Protein AF-A0A0D2E924-F1 (afdb_monomer_lite)

Foldseek 3Di:
DPDDDDPDDPVRVVVVVVVLLVVLLVVLVPPDADDDPDPDPDDDLLQWFADPPRWIKGFDPDDLQADAQFWTKGWIATPPVRAIWIWTFGDDDFPDGSNVLSVSVVVVVVVCVLQQPQDDPLDKHWDDKTDGDDDPDPVPSDDGPPRTIITIIHDDPDAPVRDDDDPVCVVVVVVSVVRSQVSSVVVPHHPVPDDSCVRGSYYYDDDD

Second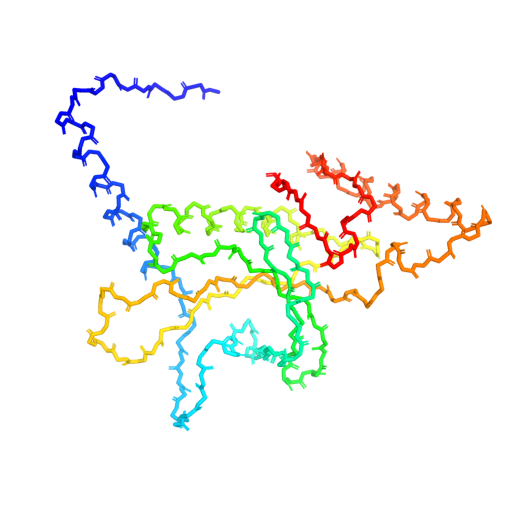ary structure (DSSP, 8-state):
---------HHHHHHHHHHHHHHHHHHHHHS-PPPP----TT--GGGEEE-GGG-EEEEEEEEEEEE-SSEEEEEEEETTT--EEEEEEE---TT--HHHHHHHHHHHHHHHHHHTT---TTSPPEEEEEPPPPPS-TT-SS----S--EEEEE-----TTTS---TTTHHHHHHHHHHHHHHHHHTT-------GGGG-SB------

Structure (mmCIF, N/CA/C/O backbone):
data_AF-A0A0D2E924-F1
#
_entry.id   AF-A0A0D2E924-F1
#
loop_
_atom_site.group_PDB
_atom_site.id
_atom_site.type_symbol
_atom_site.label_atom_id
_atom_site.label_alt_id
_atom_site.label_comp_id
_atom_site.label_asym_id
_atom_site.label_entity_id
_atom_site.label_seq_id
_atom_site.pdbx_PDB_ins_code
_atom_site.Cartn_x
_atom_site.Cartn_y
_atom_site.Cartn_z
_atom_site.occupancy
_atom_site.B_iso_or_equiv
_atom_site.auth_seq_id
_atom_site.auth_comp_id
_atom_site.auth_asym_id
_atom_site.auth_atom_id
_atom_site.pdbx_PDB_model_num
ATOM 1 N N . MET A 1 1 ? 24.422 12.326 1.906 1.00 45.31 1 MET A N 1
ATOM 2 C CA . MET A 1 1 ? 25.580 12.182 0.997 1.00 45.31 1 MET A CA 1
ATOM 3 C C . MET A 1 1 ? 25.093 12.500 -0.415 1.00 45.31 1 MET A C 1
ATOM 5 O O . MET A 1 1 ? 24.234 11.783 -0.908 1.00 45.31 1 MET A O 1
ATOM 9 N N . ARG A 1 2 ? 25.496 13.623 -1.028 1.00 52.00 2 ARG A N 1
ATOM 10 C CA . ARG A 1 2 ? 25.138 13.890 -2.434 1.00 52.00 2 ARG A CA 1
ATOM 11 C C . ARG A 1 2 ? 26.068 13.045 -3.296 1.00 52.00 2 ARG A C 1
ATOM 13 O O . ARG A 1 2 ? 27.266 13.303 -3.306 1.00 52.00 2 ARG A O 1
ATOM 20 N N . ALA A 1 3 ? 25.528 12.024 -3.956 1.00 64.31 3 ALA A N 1
ATOM 21 C CA . ALA A 1 3 ? 26.281 11.289 -4.963 1.00 64.31 3 ALA A CA 1
ATOM 22 C C . ALA A 1 3 ? 26.790 12.283 -6.020 1.00 64.31 3 ALA A C 1
ATOM 24 O O . ALA A 1 3 ? 26.030 13.146 -6.471 1.00 64.31 3 ALA A O 1
ATOM 25 N N . TRP A 1 4 ? 28.075 12.194 -6.368 1.00 74.94 4 TRP A N 1
ATOM 26 C CA . TRP A 1 4 ? 28.665 12.976 -7.451 1.00 74.94 4 TRP A CA 1
ATOM 27 C C . TRP A 1 4 ? 27.867 12.726 -8.736 1.00 74.94 4 TRP A C 1
ATOM 29 O O . TRP A 1 4 ? 27.617 11.577 -9.097 1.00 74.94 4 TRP A O 1
ATOM 39 N N . ARG A 1 5 ? 27.424 13.800 -9.396 1.00 71.62 5 ARG A N 1
ATOM 40 C CA . ARG A 1 5 ? 26.743 13.720 -10.691 1.00 71.62 5 ARG A CA 1
ATOM 41 C C . ARG A 1 5 ? 27.682 14.289 -11.755 1.00 71.62 5 ARG A C 1
ATOM 43 O O . ARG A 1 5 ? 27.996 15.475 -11.660 1.00 71.62 5 ARG A O 1
ATOM 50 N N . PRO A 1 6 ? 28.137 13.487 -12.732 1.00 80.94 6 PRO A N 1
ATOM 51 C CA . PRO A 1 6 ? 28.943 14.001 -13.831 1.00 80.94 6 PRO A CA 1
ATOM 52 C C . PRO A 1 6 ? 28.158 15.040 -14.632 1.00 80.94 6 PRO A C 1
ATOM 54 O O . PRO A 1 6 ? 26.956 14.885 -14.860 1.00 80.94 6 PRO A O 1
ATOM 57 N N . THR A 1 7 ? 28.849 16.074 -15.109 1.00 86.50 7 THR A N 1
ATOM 58 C CA . THR A 1 7 ? 28.310 16.957 -16.145 1.00 86.50 7 THR A CA 1
ATOM 59 C C . THR A 1 7 ? 28.367 16.207 -17.471 1.00 86.50 7 THR A C 1
ATOM 61 O O . THR A 1 7 ? 29.441 16.034 -18.036 1.00 86.50 7 THR A O 1
ATOM 64 N N . LEU A 1 8 ? 27.218 15.726 -17.938 1.00 86.19 8 LEU A N 1
ATOM 65 C CA . LEU A 1 8 ? 27.105 14.978 -19.189 1.00 86.19 8 LEU A CA 1
ATOM 66 C C . LEU A 1 8 ? 26.922 15.932 -20.373 1.00 86.19 8 LEU A C 1
ATOM 68 O O . LEU A 1 8 ? 26.089 16.844 -20.309 1.00 86.19 8 LEU A O 1
ATOM 72 N N . SER A 1 9 ? 27.630 15.680 -21.474 1.00 91.75 9 SER A N 1
ATOM 73 C CA . SER A 1 9 ? 27.335 16.289 -22.774 1.00 91.75 9 SER A CA 1
ATOM 74 C C . SER A 1 9 ? 25.937 15.892 -23.266 1.00 91.75 9 SER A C 1
ATOM 76 O O . SER A 1 9 ? 25.341 14.918 -22.805 1.00 91.75 9 SER A O 1
ATOM 78 N N . HIS A 1 10 ? 25.401 16.623 -24.246 1.00 89.62 10 HIS A N 1
ATOM 79 C CA . HIS A 1 10 ? 24.076 16.331 -24.804 1.00 89.62 10 HIS A CA 1
ATOM 80 C C . HIS A 1 10 ? 23.959 14.890 -25.338 1.00 89.62 10 HIS A C 1
ATOM 82 O O . HIS A 1 10 ? 22.951 14.221 -25.109 1.00 89.62 10 HIS A O 1
ATOM 88 N N . GLN A 1 11 ? 25.007 14.383 -25.996 1.00 90.06 11 GLN A N 1
ATOM 89 C CA . GLN A 1 11 ? 25.024 13.014 -26.514 1.00 90.06 11 GLN A CA 1
ATOM 90 C C . GLN A 1 11 ? 25.033 11.980 -25.382 1.00 90.06 11 GLN A C 1
ATOM 92 O O . GLN A 1 11 ? 24.287 11.003 -25.427 1.00 90.06 11 GLN A O 1
ATOM 97 N N . GLU A 1 12 ? 25.818 12.215 -24.332 1.00 89.19 12 GLU A N 1
ATOM 98 C CA . GLU A 1 12 ? 25.866 11.332 -23.164 1.00 89.19 12 GLU A CA 1
ATOM 99 C C . GLU A 1 12 ? 24.544 11.330 -22.389 1.00 89.19 12 GLU A C 1
ATOM 101 O O . GLU A 1 12 ? 24.132 10.284 -21.894 1.00 89.19 12 GLU A O 1
ATOM 106 N N . GLN A 1 13 ? 23.826 12.457 -22.332 1.00 88.12 13 GLN A N 1
ATOM 107 C CA . GLN A 1 13 ? 22.484 12.518 -21.739 1.00 88.12 13 GLN A CA 1
ATOM 108 C C 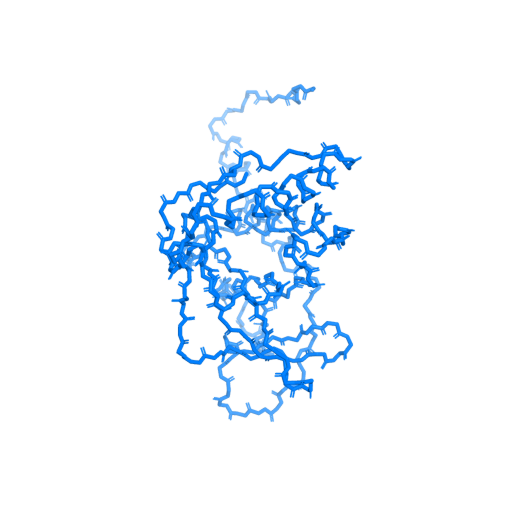. GLN A 1 13 ? 21.462 11.677 -22.517 1.00 88.12 13 GLN A C 1
ATOM 110 O O . GLN A 1 13 ? 20.571 11.074 -21.913 1.00 88.12 13 GLN A O 1
ATOM 115 N N . ILE A 1 14 ? 21.559 11.628 -23.850 1.00 87.62 14 ILE A N 1
ATOM 116 C CA . ILE A 1 14 ? 20.705 10.762 -24.678 1.00 87.62 14 ILE A CA 1
ATOM 117 C C . ILE A 1 14 ? 21.024 9.293 -24.396 1.00 87.62 14 ILE A C 1
ATOM 119 O O . ILE A 1 14 ? 20.112 8.538 -24.053 1.00 87.62 14 ILE A O 1
ATOM 123 N N . SER A 1 15 ? 22.301 8.908 -24.463 1.00 88.88 15 SER A N 1
ATOM 124 C CA . SER A 1 15 ? 22.740 7.535 -24.182 1.00 88.88 15 SER A CA 1
ATOM 125 C C . SER A 1 15 ? 22.363 7.094 -22.767 1.00 88.88 15 SER A C 1
ATOM 127 O O . SER A 1 15 ? 21.883 5.981 -22.567 1.00 88.88 15 SER A O 1
ATOM 129 N N . TYR A 1 16 ? 22.507 7.982 -21.779 1.00 87.94 16 TYR A N 1
ATOM 130 C CA . TYR A 1 16 ? 22.092 7.723 -20.403 1.00 87.94 16 TYR A CA 1
ATOM 131 C C . TYR A 1 16 ? 20.592 7.427 -20.313 1.00 87.94 16 TYR A C 1
ATOM 133 O O . TYR A 1 16 ? 20.213 6.413 -19.735 1.00 87.94 16 TYR A O 1
ATOM 141 N N . ARG A 1 17 ? 19.734 8.255 -20.928 1.00 87.25 17 ARG A N 1
ATOM 142 C CA . ARG A 1 17 ? 18.277 8.026 -20.925 1.00 87.25 17 ARG A CA 1
ATOM 143 C C . ARG A 1 17 ? 17.901 6.695 -21.574 1.00 87.25 17 ARG A C 1
ATOM 145 O O . ARG A 1 17 ? 17.093 5.964 -21.013 1.00 87.25 17 ARG A O 1
ATOM 152 N N . GLN A 1 18 ? 18.516 6.347 -22.702 1.00 88.31 18 GLN A N 1
ATOM 153 C CA . GLN A 1 18 ? 18.278 5.061 -23.369 1.00 88.31 18 GLN A CA 1
ATOM 154 C C . GLN A 1 18 ? 18.692 3.871 -22.494 1.00 88.31 18 GLN A C 1
ATOM 156 O O . GLN A 1 18 ? 17.949 2.897 -22.385 1.00 88.31 18 GLN A O 1
ATOM 161 N N . ASN A 1 19 ? 19.843 3.969 -21.825 1.00 89.12 19 ASN A N 1
ATOM 162 C CA . ASN A 1 19 ? 20.309 2.938 -20.902 1.00 89.12 19 ASN A CA 1
ATOM 163 C C . ASN A 1 19 ? 19.394 2.808 -19.678 1.00 89.12 19 ASN A C 1
ATOM 165 O O . ASN A 1 19 ? 19.120 1.691 -19.249 1.00 89.12 19 ASN A O 1
ATOM 169 N N . VAL A 1 20 ? 18.887 3.922 -19.140 1.00 86.69 20 VAL A N 1
ATOM 170 C CA . VAL A 1 20 ? 17.913 3.920 -18.037 1.00 86.69 20 VAL A CA 1
ATOM 171 C C . VAL A 1 20 ? 16.618 3.224 -18.447 1.00 86.69 20 VAL A C 1
ATOM 173 O O . VAL A 1 20 ? 16.114 2.406 -17.679 1.00 86.69 20 VAL A O 1
ATOM 176 N N . GLU A 1 21 ? 16.092 3.496 -19.642 1.00 87.19 21 GLU A N 1
ATOM 177 C CA . GLU A 1 21 ? 14.897 2.805 -20.144 1.00 87.19 21 GLU A CA 1
ATOM 178 C C . GLU A 1 21 ? 15.142 1.308 -20.325 1.00 87.19 21 GLU A C 1
ATOM 180 O O . GLU A 1 21 ? 14.353 0.494 -19.845 1.00 87.19 21 GLU A O 1
ATOM 185 N N . LYS A 1 22 ? 16.265 0.937 -20.952 1.00 85.56 22 LYS A N 1
ATOM 186 C CA . LYS A 1 22 ? 16.634 -0.467 -21.156 1.00 85.56 22 LYS A CA 1
ATOM 187 C C . LYS A 1 22 ? 16.753 -1.212 -19.826 1.00 85.56 22 LYS A C 1
ATOM 189 O O . LYS A 1 22 ? 16.109 -2.240 -19.647 1.00 85.56 22 LYS A O 1
ATOM 194 N N . PHE A 1 23 ? 17.515 -0.659 -18.884 1.00 86.56 23 PHE A N 1
ATOM 195 C CA . PHE A 1 23 ? 17.677 -1.239 -17.554 1.00 86.56 23 PHE A CA 1
ATOM 196 C C . PHE A 1 23 ? 16.346 -1.337 -16.807 1.00 86.56 23 PHE A C 1
ATOM 198 O O . PHE A 1 23 ? 16.076 -2.342 -16.160 1.00 86.56 23 PHE A O 1
ATOM 205 N N . SER A 1 24 ? 15.494 -0.313 -16.900 1.00 83.31 24 SER A N 1
ATOM 206 C CA . SER A 1 24 ? 14.193 -0.337 -16.227 1.00 83.31 24 SER A CA 1
ATOM 207 C C . SER A 1 24 ? 13.287 -1.418 -16.804 1.00 83.31 24 SER A C 1
ATOM 209 O O . SER A 1 24 ? 12.619 -2.101 -16.036 1.00 83.31 24 SER A O 1
ATOM 211 N N . LYS A 1 25 ? 13.308 -1.632 -18.126 1.00 81.94 25 LYS A N 1
ATOM 212 C CA . LYS A 1 25 ? 12.594 -2.744 -18.763 1.00 81.94 25 LYS A CA 1
ATOM 213 C C . LYS A 1 25 ? 13.108 -4.095 -18.258 1.00 81.94 25 LYS A C 1
ATOM 215 O O . LYS A 1 25 ? 12.316 -4.892 -17.776 1.00 81.94 25 LYS A O 1
ATOM 220 N N . GLU A 1 26 ? 14.422 -4.314 -18.294 1.00 82.50 26 GLU A N 1
ATOM 221 C CA . GLU A 1 26 ? 15.048 -5.564 -17.833 1.00 82.50 26 GLU A CA 1
ATOM 222 C C . GLU A 1 26 ? 14.763 -5.848 -16.351 1.00 82.50 26 GLU A C 1
ATOM 224 O O . GLU A 1 26 ? 14.408 -6.969 -15.991 1.00 82.50 26 GLU A O 1
ATOM 229 N N . PHE A 1 27 ? 14.862 -4.828 -15.492 1.00 81.81 27 PHE A N 1
ATOM 230 C CA . PHE A 1 27 ? 14.527 -4.927 -14.070 1.00 81.81 27 PHE A CA 1
ATOM 231 C C . PHE A 1 27 ? 13.083 -5.381 -13.868 1.00 81.81 27 PHE A C 1
ATOM 233 O O . PHE A 1 27 ? 12.805 -6.299 -13.100 1.00 81.81 27 PHE A O 1
ATOM 240 N N . LEU A 1 28 ? 12.163 -4.722 -14.563 1.00 76.38 28 LEU A N 1
ATOM 241 C CA . LEU A 1 28 ? 10.743 -4.976 -14.438 1.00 76.38 28 LEU A CA 1
ATOM 242 C C . LEU A 1 28 ? 10.344 -6.352 -15.022 1.00 76.38 28 LEU A C 1
ATOM 244 O O . LEU A 1 28 ? 9.452 -7.023 -14.497 1.00 76.38 28 LEU A O 1
ATOM 248 N N . ASP A 1 29 ? 11.015 -6.809 -16.078 1.00 75.75 29 ASP A N 1
ATOM 249 C CA . ASP A 1 29 ? 10.844 -8.154 -16.641 1.00 75.75 29 ASP A CA 1
ATOM 250 C C . ASP A 1 29 ? 11.362 -9.245 -15.687 1.00 75.75 29 ASP A C 1
ATOM 252 O O . ASP A 1 29 ? 10.778 -10.325 -15.620 1.00 75.75 29 ASP A O 1
ATOM 256 N N . ALA A 1 30 ? 12.398 -8.945 -14.896 1.00 76.38 30 ALA A N 1
ATOM 257 C CA . ALA A 1 30 ? 12.987 -9.861 -13.919 1.00 76.38 30 ALA A CA 1
ATOM 258 C C . ALA A 1 30 ? 12.204 -9.988 -12.596 1.00 76.38 30 ALA A C 1
ATOM 260 O O . ALA A 1 30 ? 12.512 -10.874 -11.795 1.00 76.38 30 ALA A O 1
ATOM 261 N N . LEU A 1 31 ? 11.214 -9.125 -12.333 1.00 71.44 31 LEU A N 1
ATOM 262 C CA . LEU A 1 31 ? 10.379 -9.232 -11.132 1.00 71.44 31 LEU A CA 1
ATOM 263 C C . LEU A 1 31 ? 9.655 -10.584 -11.107 1.00 71.44 31 LEU A C 1
ATOM 265 O O . LEU A 1 31 ? 9.068 -11.000 -12.106 1.00 71.44 31 LEU A O 1
ATOM 269 N N . SER A 1 32 ? 9.674 -11.264 -9.955 1.00 58.38 32 SER A N 1
ATOM 270 C CA . SER A 1 32 ? 8.996 -12.547 -9.780 1.00 58.38 32 SER A CA 1
ATOM 271 C C . SER A 1 32 ? 7.490 -12.382 -9.993 1.00 58.38 32 SER A C 1
ATOM 273 O O . SER A 1 32 ? 6.776 -11.723 -9.234 1.00 58.38 32 SER A O 1
ATOM 275 N N . ARG A 1 33 ? 6.999 -12.991 -11.068 1.00 62.53 33 ARG A N 1
ATOM 276 C CA . ARG A 1 33 ? 5.574 -13.086 -11.380 1.00 62.53 33 ARG A CA 1
ATOM 277 C C . ARG A 1 33 ? 5.153 -14.498 -11.034 1.00 62.53 33 ARG A C 1
ATOM 279 O O . ARG A 1 33 ? 5.768 -15.450 -11.515 1.00 62.53 33 ARG A O 1
ATOM 286 N N . LEU A 1 34 ? 4.162 -14.642 -10.158 1.00 44.16 34 LEU A N 1
ATOM 287 C CA . LEU A 1 34 ? 3.635 -15.966 -9.850 1.00 44.16 34 LEU A CA 1
ATOM 288 C C . LEU A 1 34 ? 3.110 -16.573 -11.163 1.00 44.16 34 LEU A C 1
ATOM 290 O O . LEU A 1 34 ? 2.294 -15.934 -11.833 1.00 44.16 34 LEU A O 1
ATOM 294 N N . PRO A 1 35 ? 3.613 -17.748 -11.580 1.00 37.97 35 PRO A N 1
ATOM 295 C CA . PRO A 1 35 ? 3.230 -18.337 -12.849 1.00 37.97 35 PRO A CA 1
ATOM 296 C C . PRO A 1 35 ? 1.747 -18.692 -12.810 1.00 37.97 35 PRO A C 1
ATOM 298 O O . PRO A 1 35 ? 1.286 -19.444 -11.951 1.00 37.97 35 PRO A O 1
ATOM 301 N N . ILE A 1 36 ? 0.999 -18.156 -13.768 1.00 45.84 36 ILE A N 1
ATOM 302 C CA . ILE A 1 36 ? -0.370 -18.578 -14.022 1.00 45.84 36 ILE A CA 1
ATOM 303 C C . ILE A 1 36 ? -0.335 -19.900 -14.789 1.00 45.84 36 ILE A C 1
ATOM 305 O O . ILE A 1 36 ? 0.180 -19.972 -15.901 1.00 45.84 36 ILE A O 1
ATOM 309 N N . SER A 1 37 ? -0.971 -20.925 -14.224 1.00 33.97 37 SER A N 1
ATOM 310 C CA . SER A 1 37 ? -1.615 -21.977 -15.010 1.00 33.97 37 SER A CA 1
ATOM 311 C C . SER A 1 37 ? -3.118 -21.725 -14.950 1.00 33.97 37 SER A C 1
ATOM 313 O O . SER A 1 37 ? -3.796 -22.153 -14.020 1.00 33.97 37 SER A O 1
ATOM 315 N N . VAL A 1 38 ? -3.645 -20.953 -15.900 1.00 39.84 38 VAL A N 1
ATOM 316 C CA . VAL A 1 38 ? -5.091 -20.770 -16.073 1.00 39.84 38 VAL A CA 1
ATOM 317 C C . VAL A 1 38 ? -5.415 -21.114 -17.519 1.00 39.84 38 VAL A C 1
ATOM 319 O O . VAL A 1 38 ? -5.358 -20.281 -18.416 1.00 39.84 38 VAL A O 1
ATOM 322 N N . ASN A 1 39 ? -5.784 -22.376 -17.728 1.00 32.88 39 ASN A N 1
ATOM 323 C CA . ASN A 1 39 ? -6.535 -22.820 -18.899 1.00 32.88 39 ASN A CA 1
ATOM 324 C C . ASN A 1 39 ? -8.026 -22.497 -18.685 1.00 32.88 39 ASN A C 1
ATOM 326 O O . ASN A 1 39 ? -8.847 -23.404 -18.573 1.00 32.88 39 ASN A O 1
ATOM 330 N N . ALA A 1 40 ? -8.385 -21.217 -18.559 1.00 33.25 40 ALA A N 1
ATOM 331 C CA . ALA A 1 40 ? -9.786 -20.795 -18.505 1.00 33.25 40 ALA A CA 1
ATOM 332 C C . ALA A 1 40 ? -10.027 -19.695 -19.553 1.00 33.25 40 ALA A C 1
ATOM 334 O O . ALA A 1 40 ? -9.627 -18.548 -19.338 1.00 33.25 40 ALA A O 1
ATOM 335 N N . PRO A 1 41 ? -10.643 -20.022 -20.702 1.00 30.73 41 PRO A N 1
ATOM 336 C CA . PRO A 1 41 ? -10.931 -19.035 -21.731 1.00 30.73 41 PRO A CA 1
ATOM 337 C C . PRO A 1 41 ? -11.980 -18.039 -21.215 1.00 30.73 41 PRO A C 1
ATOM 339 O O . PRO A 1 41 ? -13.073 -18.432 -20.814 1.00 30.73 41 PRO A O 1
ATOM 342 N N . GLY A 1 42 ? -11.644 -16.745 -21.230 1.00 37.62 42 GLY A N 1
ATOM 343 C CA . GLY A 1 42 ? -12.610 -15.651 -21.064 1.00 37.62 42 GLY A CA 1
ATOM 344 C C . GLY A 1 42 ? -12.554 -14.846 -19.762 1.00 37.62 42 GLY A C 1
ATOM 345 O O . GLY A 1 42 ? -13.325 -13.897 -19.636 1.00 37.62 42 GLY A O 1
ATOM 346 N N . VAL A 1 43 ? -11.661 -15.146 -18.809 1.00 39.22 43 VAL A N 1
ATOM 347 C CA . VAL A 1 43 ? -11.501 -14.294 -17.614 1.00 39.22 43 VAL A CA 1
ATOM 348 C C . VAL A 1 43 ? -10.381 -13.285 -17.840 1.00 39.22 43 VAL A C 1
ATOM 350 O O . VAL A 1 43 ? -9.210 -13.643 -17.923 1.00 39.22 43 VAL A O 1
ATOM 353 N N . SER A 1 44 ? -10.757 -12.011 -17.936 1.00 44.78 44 SER A N 1
ATOM 354 C CA . SER A 1 44 ? -9.825 -10.889 -18.026 1.00 44.78 44 SER A CA 1
ATOM 355 C C . SER A 1 44 ? -8.883 -10.880 -16.813 1.00 44.78 44 SER A C 1
ATOM 357 O O . SER A 1 44 ? -9.332 -10.736 -15.668 1.00 44.78 44 SER A O 1
ATOM 359 N N . THR A 1 45 ? -7.580 -11.036 -17.059 1.00 51.69 45 THR A N 1
ATOM 360 C CA . THR A 1 45 ? -6.495 -11.058 -16.057 1.00 51.69 45 THR A CA 1
ATOM 361 C C . THR A 1 45 ? -6.444 -9.795 -15.194 1.00 51.69 45 THR A C 1
ATOM 363 O O . THR A 1 45 ? -5.959 -9.846 -14.069 1.00 51.69 45 THR A O 1
ATOM 366 N N . PHE A 1 46 ? -7.043 -8.690 -15.652 1.00 59.72 46 PHE A N 1
ATOM 367 C CA . PHE A 1 46 ? -7.184 -7.442 -14.894 1.00 59.72 46 PHE A CA 1
ATOM 368 C C . PHE A 1 46 ? -8.072 -7.558 -13.641 1.00 59.72 46 PHE A C 1
ATOM 370 O O . PHE A 1 46 ? -8.034 -6.689 -12.771 1.00 59.72 46 PHE A O 1
ATOM 377 N N . SER A 1 47 ? -8.909 -8.596 -13.547 1.00 73.31 47 SER A N 1
ATOM 378 C CA . SER A 1 47 ? -9.880 -8.755 -12.454 1.00 73.31 47 SER A CA 1
ATOM 379 C C . SER A 1 47 ? -9.393 -9.641 -11.306 1.00 73.31 47 SER A C 1
ATOM 381 O O . SER A 1 47 ? -10.015 -9.632 -10.241 1.00 73.31 47 SER A O 1
ATOM 383 N N . MET A 1 48 ? -8.303 -10.396 -11.494 1.00 82.62 48 MET A N 1
ATOM 384 C CA . MET A 1 48 ? -7.816 -11.367 -10.514 1.00 82.62 48 MET A CA 1
ATOM 385 C C . MET A 1 48 ? -6.303 -11.289 -10.304 1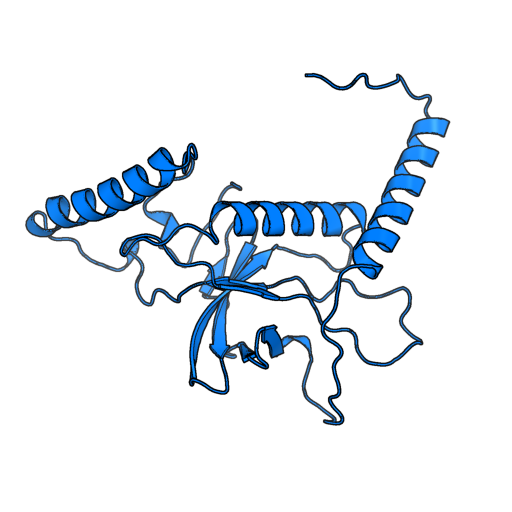.00 82.62 48 MET A C 1
ATOM 387 O O . MET A 1 48 ? -5.536 -11.044 -11.233 1.00 82.62 48 MET A O 1
ATOM 391 N N . ARG A 1 49 ? -5.869 -11.546 -9.070 1.00 82.94 49 ARG A N 1
ATOM 392 C CA . ARG A 1 49 ? -4.461 -11.619 -8.669 1.00 82.94 49 ARG A CA 1
ATOM 393 C C . ARG A 1 49 ? -4.218 -12.803 -7.753 1.00 82.94 49 ARG A C 1
ATOM 395 O O . ARG A 1 49 ? -5.082 -13.159 -6.957 1.00 82.94 49 ARG A O 1
ATOM 402 N N . PHE A 1 50 ? -3.019 -13.359 -7.834 1.00 81.75 50 PHE A N 1
ATOM 403 C CA . PHE A 1 50 ? -2.575 -14.449 -6.977 1.00 81.75 50 PHE A CA 1
ATOM 404 C C . PHE A 1 50 ? -1.609 -13.902 -5.937 1.00 81.75 50 PHE A C 1
ATOM 406 O O . PHE A 1 50 ? -0.669 -13.191 -6.291 1.00 81.75 50 PHE A O 1
ATOM 413 N N . GLY A 1 51 ? -1.876 -14.211 -4.676 1.00 82.94 51 GLY A N 1
ATOM 414 C CA . GLY A 1 51 ? -1.030 -13.871 -3.543 1.00 82.94 51 GLY A CA 1
ATOM 415 C C . GLY A 1 51 ? -0.277 -15.071 -3.001 1.00 82.94 51 GLY A C 1
ATOM 416 O O . GLY A 1 51 ? -0.263 -16.164 -3.581 1.00 82.94 51 GLY A O 1
ATOM 417 N N . LYS A 1 52 ? 0.363 -14.865 -1.856 1.00 82.62 52 LYS A N 1
ATOM 418 C CA . LYS A 1 52 ? 1.019 -15.938 -1.104 1.00 82.62 52 LYS A CA 1
ATOM 419 C C . LYS A 1 52 ? 0.002 -17.009 -0.692 1.00 82.62 52 LYS A C 1
ATOM 421 O O . LYS A 1 52 ? -1.198 -16.766 -0.607 1.00 82.62 52 LYS A O 1
ATOM 426 N N . ASN A 1 53 ? 0.490 -18.219 -0.414 1.00 83.50 53 ASN A N 1
ATOM 427 C CA . ASN A 1 53 ? -0.320 -19.335 0.095 1.00 83.50 53 ASN A CA 1
ATOM 428 C C . ASN A 1 53 ? -1.537 -19.701 -0.783 1.00 83.50 53 ASN A C 1
ATOM 430 O O . ASN A 1 53 ? -2.567 -20.119 -0.262 1.00 83.50 53 ASN A O 1
ATOM 434 N N . ASN A 1 54 ? -1.423 -19.554 -2.109 1.00 79.38 54 ASN A N 1
ATOM 435 C CA . ASN A 1 54 ? -2.507 -19.784 -3.075 1.00 79.38 54 ASN A CA 1
ATOM 436 C C . ASN A 1 54 ? -3.745 -18.887 -2.872 1.00 79.38 54 ASN A C 1
ATOM 438 O O . ASN A 1 54 ? -4.832 -19.232 -3.340 1.00 79.38 54 ASN A O 1
ATOM 442 N N . ALA A 1 55 ? -3.595 -17.737 -2.206 1.00 86.00 55 ALA A N 1
ATOM 443 C CA . ALA A 1 55 ? -4.658 -16.746 -2.110 1.00 86.00 55 ALA A CA 1
ATOM 444 C C . ALA A 1 55 ? -5.005 -16.208 -3.505 1.00 86.00 55 ALA A C 1
ATOM 446 O O . ALA A 1 55 ? -4.121 -15.923 -4.317 1.00 86.00 55 ALA A O 1
ATOM 447 N N . VAL A 1 56 ? -6.299 -16.053 -3.785 1.00 89.06 56 VAL A N 1
ATOM 448 C CA . VAL A 1 56 ? -6.779 -15.479 -5.049 1.00 89.06 56 VAL A CA 1
ATOM 449 C C . VAL A 1 56 ? -7.649 -14.280 -4.736 1.00 89.06 56 VAL A C 1
ATOM 451 O O . VAL A 1 56 ? -8.713 -14.422 -4.145 1.00 89.06 56 VAL A O 1
ATOM 454 N N . TYR A 1 57 ? -7.219 -13.102 -5.162 1.00 89.50 57 TYR A N 1
ATOM 455 C CA . TYR A 1 57 ? -7.932 -11.849 -4.975 1.00 89.50 57 TYR A CA 1
ATOM 456 C C . TYR A 1 57 ? -8.702 -11.513 -6.240 1.00 89.50 57 TYR A C 1
ATOM 458 O O . TYR A 1 57 ? -8.130 -11.499 -7.326 1.00 89.50 57 TYR A O 1
ATOM 466 N N . ARG A 1 58 ? -9.993 -11.216 -6.107 1.00 89.81 58 ARG A N 1
ATOM 467 C CA . ARG A 1 58 ? -10.853 -10.761 -7.200 1.00 89.81 58 ARG A CA 1
ATOM 468 C C . ARG A 1 58 ? -11.343 -9.348 -6.922 1.00 89.81 58 ARG A C 1
ATOM 470 O O . ARG A 1 58 ? -11.824 -9.071 -5.827 1.00 89.81 58 ARG A O 1
ATOM 477 N N . ARG A 1 59 ? -11.271 -8.475 -7.920 1.00 87.31 59 ARG A N 1
ATOM 478 C CA . ARG A 1 59 ? -11.892 -7.149 -7.878 1.00 87.31 59 ARG A CA 1
ATOM 479 C C . ARG A 1 59 ? -13.419 -7.264 -7.824 1.00 87.31 59 ARG A C 1
ATOM 481 O O . ARG A 1 59 ? -13.995 -8.059 -8.560 1.00 87.31 59 ARG A O 1
ATOM 488 N N . GLU A 1 60 ? -14.072 -6.474 -6.976 1.00 84.94 60 GLU A N 1
ATOM 489 C CA . GLU A 1 60 ? -15.534 -6.332 -7.024 1.00 84.94 60 GLU A CA 1
ATOM 490 C C . GLU A 1 60 ? -15.910 -5.267 -8.078 1.00 84.94 60 GLU A C 1
ATOM 492 O O . GLU A 1 60 ? -15.334 -4.178 -8.101 1.00 84.94 60 GLU A O 1
ATOM 497 N N . ASP A 1 61 ? -16.838 -5.596 -8.989 1.00 61.44 61 ASP A N 1
ATOM 498 C CA . ASP A 1 61 ? -17.153 -4.810 -10.203 1.00 61.44 61 ASP A CA 1
ATOM 499 C C . ASP A 1 61 ? -17.672 -3.389 -9.910 1.00 61.44 61 ASP A C 1
ATOM 501 O O . ASP A 1 61 ? -17.573 -2.482 -10.738 1.00 61.44 61 ASP A O 1
ATOM 505 N N . THR A 1 62 ? -18.179 -3.164 -8.701 1.00 59.50 62 THR A N 1
ATOM 506 C CA . THR A 1 62 ? -18.635 -1.864 -8.213 1.00 59.50 62 THR A CA 1
ATOM 507 C C . THR A 1 62 ? -17.561 -1.200 -7.349 1.00 59.50 62 THR A C 1
ATOM 509 O O . THR A 1 62 ? -17.489 -1.442 -6.146 1.00 59.50 62 THR A O 1
ATOM 512 N N . GLY A 1 63 ? -16.768 -0.308 -7.951 1.00 51.66 63 GLY A N 1
ATOM 513 C CA . GLY A 1 63 ? -16.125 0.787 -7.219 1.00 51.66 63 GLY A CA 1
ATOM 514 C C . GLY A 1 63 ? -14.595 0.807 -7.243 1.00 51.66 63 GLY A C 1
ATOM 515 O O . GLY A 1 63 ? -13.919 0.165 -6.440 1.00 51.66 63 GLY A O 1
ATOM 516 N N . ILE A 1 64 ? -14.041 1.677 -8.093 1.00 55.41 64 ILE A N 1
ATOM 517 C CA . ILE A 1 64 ? -12.926 2.509 -7.623 1.00 55.41 64 ILE A CA 1
ATOM 518 C C . ILE A 1 64 ? -13.569 3.425 -6.589 1.00 55.41 64 ILE A C 1
ATOM 520 O O . ILE A 1 64 ? -14.385 4.269 -6.953 1.00 55.41 64 ILE A O 1
ATOM 524 N N . ILE A 1 65 ? -13.304 3.167 -5.314 1.00 60.69 65 ILE A N 1
ATOM 525 C CA . ILE A 1 65 ? -13.987 3.865 -4.222 1.00 60.69 65 ILE A CA 1
ATOM 526 C C . ILE A 1 65 ? -13.125 5.028 -3.750 1.00 60.69 65 ILE A C 1
ATOM 528 O O . ILE A 1 65 ? -13.681 6.022 -3.335 1.00 60.69 65 ILE A O 1
ATOM 532 N N . GLY A 1 66 ? -11.799 4.962 -3.892 1.00 58.38 66 GLY A N 1
ATOM 533 C CA . GLY A 1 66 ? -10.896 6.074 -3.602 1.00 58.38 66 GLY A CA 1
ATOM 534 C C . GLY A 1 66 ? -10.025 6.397 -4.803 1.00 58.38 66 GLY A C 1
ATOM 535 O O . GLY A 1 66 ? -9.326 5.520 -5.293 1.00 58.38 66 GLY A O 1
ATOM 536 N N . THR A 1 67 ? -10.013 7.635 -5.282 1.00 58.44 67 THR A N 1
ATOM 537 C CA . THR A 1 67 ? -8.916 8.122 -6.137 1.00 58.44 67 THR A CA 1
ATOM 538 C C . THR A 1 67 ? -8.126 9.125 -5.320 1.00 58.44 67 THR A C 1
ATOM 540 O O . THR A 1 67 ? -8.745 9.970 -4.702 1.00 58.44 67 THR A O 1
ATOM 543 N N . GLY A 1 68 ? -6.800 9.006 -5.276 1.00 62.50 68 GLY A N 1
ATOM 544 C CA . GLY A 1 68 ? -5.866 10.012 -4.760 1.00 62.50 68 GLY A CA 1
ATOM 545 C C . GLY A 1 68 ? -5.024 10.609 -5.884 1.00 62.50 68 GLY A C 1
ATOM 546 O O . GLY A 1 68 ? -5.168 10.201 -7.034 1.00 62.50 68 GLY A O 1
ATOM 547 N N . SER A 1 69 ? -4.088 11.529 -5.615 1.00 61.88 69 SER A N 1
ATOM 548 C CA . SER A 1 69 ? -3.246 12.057 -6.713 1.00 61.88 69 SER A CA 1
ATOM 549 C C . SER A 1 69 ? -2.229 11.052 -7.256 1.00 61.88 69 SER A C 1
ATOM 551 O O . SER A 1 69 ? -1.715 11.257 -8.353 1.00 61.88 69 SER A O 1
ATOM 553 N N . PHE A 1 70 ? -1.941 9.970 -6.524 1.00 65.50 70 PHE A N 1
ATOM 554 C CA . PHE A 1 70 ? -0.867 9.021 -6.858 1.00 65.50 70 PHE A CA 1
ATOM 555 C C . PHE A 1 70 ? -1.351 7.587 -7.071 1.00 65.50 70 PHE A C 1
ATOM 557 O O . PHE A 1 70 ? -0.683 6.817 -7.759 1.00 65.50 70 PHE A O 1
ATOM 564 N N . ALA A 1 71 ? -2.509 7.231 -6.518 1.00 74.75 71 ALA A N 1
ATOM 565 C CA . ALA A 1 71 ? -3.053 5.885 -6.589 1.00 74.75 71 ALA A CA 1
ATOM 566 C C . ALA A 1 71 ? -4.581 5.898 -6.521 1.00 74.75 71 ALA A C 1
ATOM 568 O O . ALA A 1 71 ? -5.185 6.861 -6.050 1.00 74.75 71 ALA A O 1
ATOM 569 N N . SER A 1 72 ? -5.184 4.801 -6.956 1.00 81.81 72 SER A N 1
ATOM 570 C CA . SER A 1 72 ? -6.587 4.467 -6.730 1.00 81.81 72 SER A CA 1
ATOM 571 C C . SER A 1 72 ? -6.690 3.336 -5.710 1.00 81.81 72 SER A C 1
ATOM 573 O O . SER A 1 72 ? -5.811 2.483 -5.649 1.00 81.81 72 SER A O 1
ATOM 575 N N . VAL A 1 73 ? -7.761 3.302 -4.928 1.00 83.94 73 VAL A N 1
ATOM 576 C CA . VAL A 1 73 ? -8.094 2.214 -4.008 1.00 83.94 73 VAL A CA 1
ATOM 577 C C . VAL A 1 73 ? -9.394 1.574 -4.473 1.00 83.94 73 VAL A C 1
ATOM 579 O O . VAL A 1 73 ? -10.395 2.254 -4.722 1.00 83.94 73 VAL A O 1
ATOM 582 N N . MET A 1 74 ? -9.374 0.253 -4.602 1.00 86.44 74 MET A N 1
ATOM 583 C CA . MET A 1 74 ? -10.533 -0.545 -4.993 1.00 86.44 74 MET A CA 1
ATOM 584 C C . MET A 1 74 ? -10.782 -1.673 -4.004 1.00 86.44 74 MET A C 1
ATOM 586 O O . MET A 1 74 ? -9.867 -2.146 -3.331 1.00 86.44 74 MET A O 1
ATOM 590 N N . LYS A 1 75 ? -12.032 -2.120 -3.945 1.00 88.50 75 LYS A N 1
ATOM 591 C CA . LYS A 1 75 ? -12.437 -3.241 -3.106 1.00 88.50 75 LYS A CA 1
ATOM 592 C C . LYS A 1 75 ? -12.128 -4.564 -3.801 1.00 88.50 75 LYS A C 1
ATOM 594 O O . LYS A 1 75 ? -12.459 -4.759 -4.975 1.00 88.50 75 LYS A O 1
ATOM 599 N N . VAL A 1 76 ? -11.494 -5.475 -3.073 1.00 91.06 76 VAL A N 1
ATOM 600 C CA . VAL A 1 76 ? -11.155 -6.815 -3.559 1.00 91.06 76 VAL A CA 1
ATOM 601 C C . VAL A 1 76 ? -11.577 -7.871 -2.548 1.00 91.06 76 VAL A C 1
ATOM 603 O O . VAL A 1 76 ? -11.669 -7.619 -1.348 1.00 91.06 76 VAL A O 1
ATOM 606 N N . LYS A 1 77 ? -11.839 -9.076 -3.036 1.00 92.19 77 LYS A N 1
ATOM 607 C CA . LYS A 1 77 ? -12.265 -10.217 -2.234 1.00 92.19 77 LYS A CA 1
ATOM 608 C C . LYS A 1 77 ? -11.310 -11.376 -2.430 1.00 92.19 77 LYS A C 1
ATOM 610 O O . LYS A 1 77 ? -11.086 -11.798 -3.564 1.00 92.19 77 LYS A O 1
ATOM 615 N N . GLU A 1 78 ? -10.788 -11.910 -1.337 1.00 93.00 78 GLU A N 1
ATOM 616 C CA . GLU A 1 78 ? -10.005 -13.142 -1.364 1.00 93.00 78 GLU A CA 1
ATOM 617 C C . GLU A 1 78 ? -10.971 -14.332 -1.467 1.00 93.00 78 GLU A C 1
ATOM 619 O O . GLU A 1 78 ? -11.940 -14.439 -0.712 1.00 93.00 78 GLU A O 1
ATOM 624 N N . LEU A 1 79 ? -10.800 -15.174 -2.483 1.00 90.44 79 LEU A N 1
ATOM 625 C CA . LEU A 1 79 ? -11.824 -16.130 -2.899 1.00 90.44 79 LEU A CA 1
ATOM 626 C C . LEU A 1 79 ? -11.974 -17.306 -1.935 1.00 90.44 79 LEU A C 1
ATOM 628 O O . LEU A 1 79 ? -13.094 -17.813 -1.824 1.00 90.44 79 LEU A O 1
ATOM 632 N N . HIS A 1 80 ? -10.906 -17.721 -1.247 1.00 89.00 80 HIS A N 1
ATOM 633 C CA . HIS A 1 80 ? -10.952 -18.854 -0.327 1.00 89.00 80 HIS A CA 1
ATOM 634 C C . HIS A 1 80 ? -11.615 -18.472 1.000 1.00 89.00 80 HIS A C 1
ATOM 636 O O . HIS A 1 80 ? -12.645 -19.042 1.355 1.00 89.00 80 HIS A O 1
ATOM 642 N N . SER A 1 81 ? -11.087 -17.469 1.707 1.00 91.06 81 SER A N 1
ATOM 643 C CA . SER A 1 81 ? -11.648 -17.013 2.989 1.00 91.06 81 SER A CA 1
ATOM 644 C C . SER A 1 81 ? -12.910 -16.174 2.833 1.00 91.06 81 SER A C 1
ATOM 646 O O . SER A 1 81 ? -13.632 -15.965 3.805 1.00 91.06 81 SER A O 1
ATOM 648 N N . ARG A 1 82 ? -13.178 -15.655 1.626 1.00 92.00 82 ARG A N 1
ATOM 649 C CA . ARG A 1 82 ? -14.242 -14.678 1.341 1.00 92.00 82 ARG A CA 1
ATOM 650 C C . ARG A 1 82 ? -14.054 -13.345 2.078 1.00 92.00 82 ARG A C 1
ATOM 652 O O . ARG A 1 82 ? -14.966 -12.517 2.006 1.00 92.00 82 ARG A O 1
ATOM 659 N N . LYS A 1 83 ? -12.904 -13.113 2.730 1.00 92.81 83 LYS A N 1
ATOM 660 C CA . LYS A 1 83 ? -12.571 -11.843 3.385 1.00 92.81 83 LYS A CA 1
ATOM 661 C C . LYS A 1 83 ? -12.412 -10.738 2.336 1.00 92.81 83 LYS A C 1
ATOM 663 O O . LYS A 1 83 ? -11.922 -10.959 1.224 1.00 92.81 83 LYS A O 1
ATOM 668 N N . VAL A 1 84 ? -12.881 -9.551 2.700 1.00 91.56 84 VAL A N 1
ATOM 669 C CA . VAL A 1 84 ? -12.805 -8.333 1.893 1.00 91.56 84 VAL A CA 1
ATOM 670 C C . VAL A 1 84 ? -11.562 -7.543 2.286 1.00 91.56 84 VAL A C 1
ATOM 672 O O . VAL A 1 84 ? -11.233 -7.440 3.466 1.00 91.56 84 VAL A O 1
ATOM 675 N N . PHE A 1 85 ? -10.903 -6.976 1.284 1.00 92.25 85 PHE A N 1
ATOM 676 C CA . PHE A 1 85 ? -9.690 -6.181 1.406 1.00 92.25 85 PHE A CA 1
ATOM 677 C C . PHE A 1 85 ? -9.767 -4.938 0.511 1.00 92.25 85 PHE A C 1
ATOM 679 O O . PHE A 1 85 ? -10.599 -4.844 -0.398 1.00 92.25 85 PHE A O 1
ATOM 686 N N . ALA A 1 86 ? -8.868 -3.993 0.756 1.00 90.38 86 ALA A N 1
ATOM 687 C CA . ALA A 1 86 ? -8.564 -2.897 -0.149 1.00 90.38 86 ALA A CA 1
ATOM 688 C C . ALA A 1 86 ? -7.355 -3.264 -1.022 1.00 90.38 86 ALA A C 1
ATOM 690 O O . ALA A 1 86 ? -6.408 -3.893 -0.555 1.00 90.38 86 ALA A O 1
ATOM 691 N N . ALA A 1 87 ? -7.362 -2.842 -2.283 1.00 89.06 87 ALA A N 1
ATOM 692 C CA . ALA A 1 87 ? -6.201 -2.878 -3.164 1.00 89.06 87 ALA A CA 1
ATOM 693 C C . ALA A 1 87 ? -5.850 -1.453 -3.591 1.00 89.06 87 ALA A C 1
ATOM 695 O O . ALA A 1 87 ? -6.617 -0.813 -4.318 1.00 89.06 87 ALA A O 1
ATOM 696 N N . LYS A 1 88 ? -4.689 -0.960 -3.151 1.00 86.50 88 LYS A N 1
ATOM 697 C CA . LYS A 1 88 ? -4.113 0.303 -3.621 1.00 86.50 88 LYS A CA 1
ATOM 698 C C . LYS A 1 88 ? -3.326 0.052 -4.905 1.00 86.50 88 LYS A C 1
ATOM 700 O O . LYS A 1 88 ? -2.445 -0.805 -4.948 1.00 86.50 88 LYS A O 1
ATOM 705 N N . VAL A 1 89 ? -3.644 0.819 -5.937 1.00 83.38 89 VAL A N 1
ATOM 706 C CA . VAL A 1 89 ? -3.128 0.684 -7.297 1.00 83.38 89 VAL A CA 1
ATOM 707 C C . VAL A 1 89 ? -2.529 2.023 -7.728 1.00 83.38 89 VAL A C 1
ATOM 709 O O . VAL A 1 89 ? -3.278 2.991 -7.875 1.00 83.38 89 VAL A O 1
ATOM 712 N N . PRO A 1 90 ? -1.206 2.130 -7.930 1.00 78.56 90 PRO A N 1
ATOM 713 C CA . PRO A 1 90 ? -0.591 3.348 -8.446 1.00 78.56 90 PRO A CA 1
ATOM 714 C C . PRO A 1 90 ? -1.204 3.763 -9.787 1.00 78.56 90 PRO A C 1
ATOM 716 O O . PRO A 1 90 ? -1.498 2.915 -10.630 1.00 78.56 90 PRO A O 1
ATOM 719 N N . HIS A 1 91 ? -1.362 5.068 -10.014 1.00 75.88 91 HIS A N 1
ATOM 720 C CA . HIS A 1 91 ? -1.835 5.563 -11.307 1.00 75.88 91 HIS A CA 1
ATOM 721 C C . HIS A 1 91 ? -0.852 5.186 -12.404 1.00 75.88 91 HIS A C 1
ATOM 723 O O . HIS A 1 91 ? 0.324 5.530 -12.322 1.00 75.88 91 HIS A O 1
ATOM 729 N N . PHE A 1 92 ? -1.341 4.526 -13.445 1.00 69.69 92 PHE A N 1
ATOM 730 C CA . PHE A 1 92 ? -0.542 4.062 -14.570 1.00 69.69 92 PHE A CA 1
ATOM 731 C C . PHE A 1 92 ? -1.191 4.488 -15.889 1.00 69.69 92 PHE A C 1
ATOM 733 O O . PHE A 1 92 ? -2.416 4.481 -16.014 1.00 69.69 92 PHE A O 1
ATOM 740 N N . LYS A 1 93 ? -0.374 4.859 -16.878 1.00 68.56 93 LYS A N 1
ATOM 741 C CA . LYS A 1 93 ? -0.800 5.049 -18.267 1.00 68.56 93 LYS A CA 1
ATOM 742 C C . LYS A 1 93 ? -0.037 4.077 -19.154 1.00 68.56 93 LYS A C 1
ATOM 744 O O . LYS A 1 93 ? 1.177 3.985 -19.035 1.00 68.56 93 LYS A O 1
ATOM 749 N N . ALA A 1 94 ? -0.727 3.454 -20.108 1.00 64.06 94 ALA A N 1
ATOM 750 C CA . ALA A 1 94 ? -0.123 2.568 -21.112 1.00 64.06 94 ALA A CA 1
ATOM 751 C C . ALA A 1 94 ? 1.064 3.205 -21.858 1.00 64.06 94 ALA A C 1
ATOM 753 O O . ALA A 1 94 ? 1.989 2.519 -22.277 1.00 64.06 94 ALA A O 1
ATOM 754 N N . SER A 1 95 ? 1.040 4.532 -22.000 1.00 70.88 95 SER A N 1
ATOM 755 C CA . SER A 1 95 ? 2.090 5.330 -22.631 1.00 70.88 95 SER A CA 1
ATOM 756 C C . SER A 1 95 ? 3.264 5.685 -21.710 1.00 70.88 95 SER A C 1
ATOM 758 O O . SER A 1 95 ? 4.156 6.414 -22.141 1.00 70.88 95 SER A O 1
ATOM 760 N N . ASP A 1 96 ? 3.239 5.296 -20.432 1.00 74.88 96 ASP A N 1
ATOM 761 C CA . ASP A 1 96 ? 4.306 5.642 -19.495 1.00 74.88 96 ASP A CA 1
ATOM 762 C C . ASP A 1 96 ? 5.597 4.874 -19.840 1.00 74.88 96 ASP A C 1
ATOM 764 O O . ASP A 1 96 ? 5.547 3.676 -20.126 1.00 74.88 96 ASP A O 1
ATOM 768 N N . PRO A 1 97 ? 6.768 5.537 -19.798 1.00 80.56 97 PRO A N 1
ATOM 769 C CA . PRO A 1 97 ? 8.045 4.877 -20.045 1.00 80.56 97 PRO A CA 1
ATOM 770 C C . PRO A 1 97 ? 8.376 3.859 -18.942 1.00 80.56 97 PRO A C 1
ATOM 772 O O . PRO A 1 97 ? 7.895 3.964 -17.807 1.00 80.56 97 PRO A O 1
ATOM 775 N N . ALA A 1 98 ? 9.247 2.893 -19.249 1.00 78.88 98 ALA A N 1
ATOM 776 C CA . ALA A 1 98 ? 9.617 1.824 -18.321 1.00 78.88 98 ALA A CA 1
ATOM 777 C C . ALA A 1 98 ? 10.288 2.379 -17.056 1.00 78.88 98 ALA A C 1
ATOM 779 O O . ALA A 1 98 ? 10.056 1.875 -15.957 1.00 78.88 98 ALA A O 1
ATOM 780 N N . SER A 1 99 ? 11.060 3.462 -17.185 1.00 79.75 99 SER A N 1
ATOM 781 C CA . SER A 1 99 ? 11.637 4.173 -16.036 1.00 79.75 99 SER A CA 1
ATOM 782 C C . SER A 1 99 ? 10.580 4.682 -15.053 1.00 79.75 99 SER A C 1
ATOM 784 O O . SER A 1 99 ? 10.728 4.513 -13.843 1.00 79.75 99 SER A O 1
ATOM 786 N N . ARG A 1 100 ? 9.474 5.241 -15.558 1.00 81.81 100 ARG A N 1
ATOM 787 C CA . ARG A 1 100 ? 8.371 5.747 -14.730 1.00 81.81 100 ARG A CA 1
ATOM 788 C C . ARG A 1 100 ? 7.582 4.612 -14.088 1.00 81.81 100 ARG A C 1
ATOM 790 O O . ARG A 1 100 ? 7.186 4.727 -12.931 1.00 81.81 100 ARG A O 1
ATOM 797 N N . ALA A 1 101 ? 7.360 3.519 -14.815 1.00 76.75 101 ALA A N 1
ATOM 798 C CA . ALA A 1 101 ? 6.733 2.320 -14.261 1.00 76.75 101 ALA A CA 1
ATOM 799 C C . ALA A 1 101 ? 7.569 1.739 -13.108 1.00 76.75 101 ALA A C 1
ATOM 801 O O . ALA A 1 101 ? 7.028 1.438 -12.043 1.00 76.75 101 ALA A O 1
ATOM 802 N N . ARG A 1 102 ? 8.894 1.676 -13.285 1.00 80.56 102 ARG A N 1
ATOM 803 C CA . ARG A 1 102 ? 9.831 1.239 -12.249 1.00 80.56 102 ARG A CA 1
ATOM 804 C C . ARG A 1 102 ? 9.830 2.153 -11.031 1.00 80.56 102 ARG A C 1
ATOM 806 O O . ARG A 1 102 ? 9.730 1.648 -9.922 1.00 80.56 102 ARG A O 1
ATOM 813 N N . GLU A 1 103 ? 9.890 3.466 -11.218 1.00 82.38 103 GLU A N 1
ATOM 814 C CA . GLU A 1 103 ? 9.846 4.425 -10.106 1.00 82.38 103 GLU A CA 1
ATOM 815 C C . GLU A 1 103 ? 8.583 4.236 -9.249 1.00 82.38 103 GLU A C 1
ATOM 817 O O . GLU A 1 103 ? 8.648 4.220 -8.021 1.00 82.38 103 GLU A O 1
ATOM 822 N N . ARG A 1 104 ? 7.423 4.029 -9.887 1.00 77.56 104 ARG A N 1
ATOM 823 C CA . ARG A 1 104 ? 6.169 3.764 -9.165 1.00 77.56 104 ARG A CA 1
ATOM 824 C C . ARG A 1 104 ? 6.171 2.417 -8.452 1.00 77.56 104 ARG A C 1
ATOM 826 O O . ARG A 1 104 ? 5.647 2.329 -7.346 1.00 77.56 104 ARG A O 1
ATOM 833 N N . TRP A 1 105 ? 6.742 1.385 -9.070 1.00 79.56 105 TRP A N 1
ATOM 834 C CA . TRP A 1 105 ? 6.939 0.085 -8.429 1.00 79.56 105 TRP A CA 1
ATOM 835 C C . TRP A 1 105 ? 7.825 0.206 -7.185 1.00 79.56 105 TRP A C 1
ATOM 837 O O . TRP A 1 105 ? 7.447 -0.259 -6.113 1.00 79.56 105 TRP A O 1
ATOM 847 N N . GLU A 1 106 ? 8.979 0.861 -7.311 1.00 82.50 106 GLU A N 1
ATOM 848 C CA . GLU A 1 106 ? 9.920 1.073 -6.209 1.00 82.50 106 GLU A CA 1
ATOM 849 C C . GLU A 1 106 ? 9.269 1.877 -5.081 1.00 82.50 106 GLU A C 1
ATOM 851 O O . GLU A 1 106 ? 9.373 1.478 -3.926 1.00 82.50 106 GLU A O 1
ATOM 856 N N . SER A 1 107 ? 8.516 2.930 -5.410 1.00 81.00 107 SER A N 1
ATOM 857 C CA . SER A 1 107 ? 7.753 3.714 -4.433 1.00 81.00 107 SER A CA 1
ATOM 858 C C . SER A 1 107 ? 6.697 2.877 -3.699 1.00 81.00 107 SER A C 1
ATOM 860 O O . SER A 1 107 ? 6.588 2.976 -2.478 1.00 81.00 107 SER A O 1
ATOM 862 N N . LEU A 1 108 ? 5.959 2.009 -4.403 1.00 79.38 108 LEU A N 1
ATOM 863 C CA . LEU A 1 108 ? 4.977 1.115 -3.780 1.00 79.38 108 LEU A CA 1
ATOM 864 C C . LEU A 1 108 ? 5.643 0.081 -2.863 1.00 79.38 108 LEU A C 1
ATOM 866 O O . LEU A 1 108 ? 5.153 -0.184 -1.768 1.00 79.38 108 LEU A O 1
ATOM 870 N N . MET A 1 109 ? 6.758 -0.504 -3.303 1.00 81.69 109 MET A N 1
ATOM 871 C CA . MET A 1 109 ? 7.527 -1.457 -2.501 1.00 81.69 109 MET A CA 1
ATOM 872 C C . MET A 1 109 ? 8.153 -0.791 -1.280 1.00 81.69 109 MET A C 1
ATOM 874 O O . MET A 1 109 ? 8.185 -1.386 -0.207 1.00 81.69 109 MET A O 1
ATOM 878 N N . GLU A 1 110 ? 8.629 0.442 -1.422 1.00 82.25 110 GLU A N 1
ATOM 879 C CA . GLU A 1 110 ? 9.127 1.234 -0.306 1.00 82.25 110 GLU A CA 1
ATOM 880 C C . GLU A 1 110 ? 8.007 1.520 0.701 1.00 82.25 110 GLU A C 1
ATOM 882 O O . GLU A 1 110 ? 8.221 1.351 1.898 1.00 82.25 110 GLU A O 1
ATOM 887 N N . GLU A 1 111 ? 6.807 1.891 0.240 1.00 78.56 111 GLU A N 1
ATOM 888 C CA . GLU A 1 111 ? 5.628 2.045 1.100 1.00 78.56 111 GLU A CA 1
ATOM 889 C C . GLU A 1 111 ? 5.318 0.739 1.841 1.00 78.56 111 GLU A C 1
ATOM 891 O O . GLU A 1 111 ? 5.274 0.744 3.068 1.00 78.56 111 GLU A O 1
ATOM 896 N N . PHE A 1 112 ? 5.200 -0.384 1.126 1.00 82.94 112 PHE A N 1
ATOM 897 C CA . PHE A 1 112 ? 4.933 -1.695 1.722 1.00 82.94 112 PHE A CA 1
ATOM 898 C C . PHE A 1 112 ? 5.975 -2.086 2.775 1.00 82.94 112 PHE A C 1
ATOM 900 O O . PHE A 1 112 ? 5.612 -2.435 3.895 1.00 82.94 112 PHE A O 1
ATOM 907 N N . ASN A 1 113 ? 7.265 -1.979 2.453 1.00 83.69 113 ASN A N 1
ATOM 908 C CA . ASN A 1 113 ? 8.347 -2.353 3.364 1.00 83.69 113 ASN A CA 1
ATOM 909 C C . ASN A 1 113 ? 8.344 -1.521 4.654 1.00 83.69 113 ASN A C 1
ATOM 911 O O . ASN A 1 113 ? 8.784 -2.009 5.689 1.00 83.69 113 ASN A O 1
ATOM 915 N N . LYS A 1 114 ? 7.842 -0.280 4.612 1.00 79.69 114 LYS A N 1
ATOM 916 C CA . LYS A 1 114 ? 7.727 0.580 5.800 1.00 79.69 114 LYS A CA 1
ATOM 917 C C . LYS A 1 114 ? 6.586 0.170 6.726 1.00 79.69 114 LYS A C 1
ATOM 919 O O . LYS A 1 114 ? 6.678 0.400 7.927 1.00 79.69 114 LYS A O 1
ATOM 924 N N . ILE A 1 115 ? 5.503 -0.378 6.176 1.00 80.56 115 ILE A N 1
ATOM 925 C CA . ILE A 1 115 ? 4.245 -0.574 6.912 1.00 80.56 115 ILE A CA 1
ATOM 926 C C . ILE A 1 115 ? 3.870 -2.043 7.131 1.00 80.56 115 ILE A C 1
ATOM 928 O O . ILE A 1 115 ? 2.999 -2.320 7.945 1.00 80.56 115 ILE A O 1
ATOM 932 N N . VAL A 1 116 ? 4.526 -2.997 6.463 1.00 83.94 116 VAL A N 1
ATOM 933 C CA . VAL A 1 116 ? 4.218 -4.436 6.588 1.00 83.94 116 VAL A CA 1
ATOM 934 C C . VAL A 1 116 ? 4.440 -4.979 8.006 1.00 83.94 116 VAL A C 1
ATOM 936 O O . VAL A 1 116 ? 3.714 -5.866 8.460 1.00 83.94 116 VAL A O 1
ATOM 939 N N . GLU A 1 117 ? 5.418 -4.429 8.727 1.00 82.25 117 GLU A N 1
ATOM 940 C CA . GLU A 1 117 ? 5.735 -4.824 10.105 1.00 82.25 117 GLU A CA 1
ATOM 941 C C . GLU A 1 117 ? 4.888 -4.078 11.149 1.00 82.25 117 GLU A C 1
ATOM 943 O O . GLU A 1 117 ? 4.867 -4.465 12.318 1.00 82.25 117 GLU A O 1
ATOM 948 N N . LEU A 1 118 ? 4.155 -3.031 10.748 1.00 84.62 118 LEU A N 1
ATOM 949 C CA . LEU A 1 118 ? 3.300 -2.277 11.658 1.00 84.62 118 LEU A CA 1
ATOM 950 C C . LEU A 1 118 ? 2.052 -3.088 12.004 1.00 84.62 118 LEU A C 1
ATOM 952 O O . LEU A 1 118 ? 1.197 -3.356 11.162 1.00 84.62 118 LEU A O 1
ATOM 956 N N . ARG A 1 119 ? 1.935 -3.452 13.282 1.00 86.12 119 ARG A N 1
ATOM 957 C CA . ARG A 1 119 ? 0.792 -4.181 13.837 1.00 86.12 119 ARG A CA 1
ATOM 958 C C . ARG A 1 119 ? 0.205 -3.391 14.994 1.00 86.12 119 ARG A C 1
ATOM 960 O O . ARG A 1 119 ? 0.741 -3.401 16.099 1.00 86.12 119 ARG A O 1
ATOM 967 N N . HIS A 1 120 ? -0.889 -2.684 14.733 1.00 88.38 120 HIS A N 1
ATOM 968 C CA . HIS A 1 120 ? -1.568 -1.869 15.734 1.00 88.38 120 HIS A CA 1
ATOM 969 C C . HIS A 1 120 ? -3.067 -1.768 15.412 1.00 88.38 120 HIS A C 1
ATOM 971 O O . HIS A 1 120 ? -3.404 -1.546 14.253 1.00 88.38 120 HIS A O 1
ATOM 977 N N . PRO A 1 121 ? -3.979 -1.859 16.401 1.00 88.62 121 PRO A N 1
ATOM 978 C CA . PRO A 1 121 ? -5.432 -1.869 16.166 1.00 88.62 121 PRO A CA 1
ATOM 979 C C . PRO A 1 121 ? -5.979 -0.606 15.481 1.00 88.62 121 PRO A C 1
ATOM 981 O O . PRO A 1 121 ? -7.073 -0.630 14.931 1.00 88.62 121 PRO A O 1
ATOM 984 N N . HIS A 1 122 ? -5.227 0.497 15.517 1.00 88.19 122 HIS A N 1
ATOM 985 C CA . HIS A 1 122 ? -5.595 1.780 14.902 1.00 88.19 122 HIS A CA 1
ATOM 986 C C . HIS A 1 122 ? -4.714 2.150 13.695 1.00 88.19 122 HIS A C 1
ATOM 988 O O . HIS A 1 122 ? -4.608 3.325 13.352 1.00 88.19 122 HIS A O 1
ATOM 994 N N . ILE A 1 123 ? -4.028 1.175 13.090 1.00 87.12 123 ILE A N 1
ATOM 995 C CA . ILE A 1 123 ? -3.274 1.333 11.838 1.00 87.12 123 ILE A CA 1
ATOM 996 C C . ILE A 1 123 ? -3.787 0.286 10.853 1.00 87.12 123 ILE A C 1
ATOM 998 O O . ILE A 1 123 ? -3.931 -0.878 11.212 1.00 87.12 123 ILE A O 1
ATOM 1002 N N . VAL A 1 124 ? -4.047 0.699 9.613 1.00 87.12 124 VAL A N 1
ATOM 1003 C CA . VAL A 1 124 ? -4.446 -0.224 8.544 1.00 87.12 124 VAL A CA 1
ATOM 1004 C C . VAL A 1 124 ? -3.316 -1.204 8.266 1.00 87.12 124 VAL A C 1
ATOM 1006 O O . VAL A 1 124 ? -2.195 -0.801 7.951 1.00 87.12 124 VAL A O 1
ATOM 1009 N N . GLU A 1 125 ? -3.623 -2.493 8.353 1.00 89.19 125 GLU A N 1
ATOM 1010 C CA . GLU A 1 125 ? -2.650 -3.537 8.089 1.00 89.19 125 GLU A CA 1
ATOM 1011 C C . GLU A 1 125 ? -2.375 -3.661 6.587 1.00 89.19 125 GLU A C 1
ATOM 1013 O O . GLU A 1 125 ? -3.298 -3.735 5.772 1.00 89.19 125 GLU A O 1
ATOM 1018 N N . SER A 1 126 ? -1.092 -3.734 6.226 1.00 88.94 126 SER A N 1
ATOM 1019 C CA . SER A 1 126 ? -0.664 -4.145 4.888 1.00 88.94 126 SER A CA 1
ATOM 1020 C C . SER A 1 126 ? -0.361 -5.633 4.851 1.00 88.94 126 SER A C 1
ATOM 1022 O O . SER A 1 126 ? 0.422 -6.143 5.652 1.00 88.94 126 SER A O 1
ATOM 1024 N N . ILE A 1 127 ? -0.976 -6.319 3.892 1.00 89.69 127 ILE A N 1
ATOM 1025 C CA . ILE A 1 127 ? -0.975 -7.778 3.799 1.00 89.69 127 ILE A CA 1
ATOM 1026 C C . ILE A 1 127 ? 0.133 -8.245 2.855 1.00 89.69 127 ILE A C 1
ATOM 1028 O O . ILE A 1 127 ? 1.033 -8.986 3.250 1.00 89.69 127 ILE A O 1
ATOM 1032 N N . GLU A 1 128 ? 0.092 -7.795 1.599 1.00 88.94 128 GLU A N 1
ATOM 1033 C CA . GLU A 1 128 ? 1.072 -8.155 0.572 1.00 88.94 128 GLU A CA 1
ATOM 1034 C C . GLU A 1 128 ? 0.993 -7.247 -0.663 1.00 88.94 128 GLU A C 1
ATOM 1036 O O . GLU A 1 128 ? 0.010 -6.535 -0.867 1.00 88.94 128 GLU A O 1
ATOM 1041 N N . VAL A 1 129 ? 2.026 -7.300 -1.509 1.00 86.75 129 VAL A N 1
ATOM 1042 C CA . VAL A 1 129 ? 2.041 -6.674 -2.838 1.00 86.75 129 VAL A CA 1
ATOM 1043 C C . VAL A 1 129 ? 1.913 -7.758 -3.903 1.00 86.75 129 VAL A C 1
ATOM 1045 O O . VAL A 1 129 ? 2.708 -8.697 -3.935 1.00 86.75 129 VAL A O 1
ATOM 1048 N N . LEU A 1 130 ? 0.932 -7.609 -4.791 1.00 84.94 130 LEU A N 1
ATOM 1049 C CA . LEU A 1 130 ? 0.645 -8.530 -5.887 1.00 84.94 130 LEU A CA 1
ATOM 1050 C C . LEU A 1 130 ? 1.098 -7.932 -7.216 1.00 84.94 130 LEU A C 1
ATOM 1052 O O . LEU A 1 130 ? 0.732 -6.803 -7.555 1.00 84.94 130 LEU A O 1
ATOM 1056 N N . THR A 1 131 ? 1.864 -8.699 -7.988 1.00 75.69 131 THR A N 1
ATOM 1057 C CA . THR A 1 131 ? 2.330 -8.297 -9.319 1.00 75.69 131 THR A CA 1
ATOM 1058 C C . THR A 1 131 ? 1.278 -8.556 -10.397 1.00 75.69 131 THR A C 1
ATOM 1060 O O . THR A 1 131 ? 0.414 -9.424 -10.257 1.00 75.69 131 THR A O 1
ATOM 1063 N N . GLY A 1 132 ? 1.335 -7.764 -11.473 1.00 65.62 132 GLY A N 1
ATOM 1064 C CA . GLY A 1 132 ? 0.527 -7.971 -12.674 1.00 65.62 132 GLY A CA 1
ATOM 1065 C C . GLY A 1 132 ? 0.789 -9.323 -13.337 1.00 65.62 132 GLY A C 1
ATOM 1066 O O . GLY A 1 132 ? 1.878 -9.891 -13.230 1.00 65.62 132 GLY A O 1
ATOM 1067 N N . SER A 1 133 ? -0.224 -9.841 -14.020 1.00 58.81 133 SER A N 1
ATOM 1068 C CA . SER A 1 133 ? -0.193 -11.141 -14.687 1.00 58.81 133 SER A CA 1
ATOM 1069 C C . SER A 1 133 ? 0.234 -11.010 -16.144 1.00 58.81 133 SER A C 1
ATOM 1071 O O . SER A 1 133 ? -0.316 -10.193 -16.876 1.00 58.81 133 SER A O 1
ATOM 1073 N N . HIS A 1 134 ? 1.167 -11.857 -16.589 1.00 50.69 134 HIS A N 1
ATOM 1074 C CA . HIS A 1 134 ? 1.405 -12.063 -18.019 1.00 50.69 134 HIS A CA 1
ATOM 1075 C C . HIS A 1 134 ? 0.472 -13.156 -18.533 1.00 50.69 134 HIS A C 1
ATOM 1077 O O . HIS A 1 134 ? 0.385 -14.234 -17.941 1.00 50.69 134 HIS A O 1
ATOM 1083 N N . GLY A 1 135 ? -0.201 -12.891 -19.652 1.00 42.50 135 GLY A N 1
ATOM 1084 C CA . GLY A 1 135 ? -0.719 -13.969 -20.485 1.00 42.50 135 GLY A CA 1
ATOM 1085 C C . GLY A 1 135 ? 0.447 -14.860 -20.921 1.00 42.50 135 GLY A C 1
ATOM 1086 O O . GLY A 1 135 ? 1.547 -14.385 -21.179 1.00 42.50 135 GLY A O 1
ATOM 1087 N N . ASN A 1 136 ? 0.213 -16.161 -20.991 1.00 37.56 136 ASN A N 1
ATOM 1088 C CA . ASN A 1 136 ? 1.159 -17.199 -21.410 1.00 37.56 136 ASN A CA 1
ATOM 1089 C C . ASN A 1 136 ? 1.582 -17.131 -22.896 1.00 37.56 136 ASN A C 1
ATOM 1091 O O . ASN A 1 136 ? 2.139 -18.100 -23.410 1.00 37.56 136 ASN A O 1
ATOM 1095 N N . ASP A 1 137 ? 1.333 -16.020 -23.588 1.00 39.38 137 ASP A N 1
ATOM 1096 C CA . ASP A 1 137 ? 1.654 -15.863 -25.001 1.00 39.38 137 ASP A CA 1
ATOM 1097 C C . ASP A 1 137 ? 3.001 -15.148 -25.170 1.00 39.38 137 ASP A C 1
ATOM 1099 O O . ASP A 1 137 ? 3.138 -13.932 -25.015 1.00 39.38 137 ASP A O 1
ATOM 1103 N N . SER A 1 138 ? 4.019 -15.937 -25.499 1.00 39.97 138 SER A N 1
ATOM 1104 C CA . SER A 1 138 ? 5.400 -15.516 -25.746 1.00 39.97 138 SER A CA 1
ATOM 1105 C C . SER A 1 138 ? 5.568 -14.583 -26.958 1.00 39.97 138 SER A C 1
ATOM 1107 O O . SER A 1 138 ? 6.685 -14.140 -27.231 1.00 39.97 138 SER A O 1
ATOM 1109 N N . SER A 1 139 ? 4.488 -14.228 -27.663 1.00 37.28 139 SER A N 1
ATOM 1110 C CA . SER A 1 139 ? 4.499 -13.247 -28.758 1.00 37.28 139 SER A CA 1
ATOM 1111 C C . SER A 1 139 ? 4.466 -11.775 -28.293 1.00 37.28 139 SER A C 1
ATOM 1113 O O . SER A 1 139 ? 4.824 -10.872 -29.050 1.00 37.28 139 SER A O 1
ATOM 1115 N N . TRP A 1 140 ? 4.126 -11.496 -27.029 1.00 38.75 140 TRP A N 1
ATOM 1116 C CA . TRP A 1 140 ? 3.913 -10.131 -26.514 1.00 38.75 140 TRP A CA 1
ATOM 1117 C C . TRP A 1 140 ? 5.123 -9.566 -25.749 1.00 38.75 140 TRP A C 1
ATOM 1119 O O . TRP A 1 140 ? 5.041 -9.195 -24.584 1.00 38.75 140 TRP A O 1
ATOM 1129 N N . SER A 1 141 ? 6.288 -9.472 -26.392 1.00 36.22 141 SER A N 1
ATOM 1130 C CA . SER A 1 141 ? 7.517 -8.961 -25.741 1.00 36.22 141 SER A CA 1
ATOM 1131 C C . SER A 1 141 ? 7.671 -7.423 -25.718 1.00 36.22 141 SER A C 1
ATOM 1133 O O . SER A 1 141 ? 8.729 -6.908 -25.331 1.00 36.22 141 SER A O 1
ATOM 1135 N N . ILE A 1 142 ? 6.663 -6.642 -26.136 1.00 37.22 142 ILE A N 1
ATOM 1136 C CA . ILE A 1 142 ? 6.783 -5.164 -26.227 1.00 37.22 142 ILE A CA 1
ATOM 1137 C C . ILE A 1 142 ? 5.555 -4.376 -25.704 1.00 37.22 142 ILE A C 1
ATOM 1139 O O . ILE A 1 142 ? 5.657 -3.177 -25.470 1.00 37.22 142 ILE A O 1
ATOM 1143 N N . MET A 1 143 ? 4.436 -5.018 -25.390 1.00 34.34 143 MET A N 1
ATOM 1144 C CA . MET A 1 143 ? 3.214 -4.396 -24.855 1.00 34.34 143 MET A CA 1
ATOM 1145 C C . MET A 1 143 ? 2.652 -5.426 -23.859 1.00 34.34 143 MET A C 1
ATOM 1147 O O . MET A 1 143 ? 2.567 -6.585 -24.216 1.00 34.34 143 MET A O 1
ATOM 1151 N N . GLU A 1 144 ? 2.332 -5.178 -22.594 1.00 44.06 144 GLU A N 1
ATOM 1152 C CA . GLU A 1 144 ? 1.854 -3.966 -21.954 1.00 44.06 144 GLU A CA 1
ATOM 1153 C C . GLU A 1 144 ? 2.207 -4.013 -20.456 1.00 44.06 144 GLU A C 1
ATOM 1155 O O . GLU A 1 144 ? 1.869 -4.964 -19.756 1.00 44.06 144 GLU A O 1
ATOM 1160 N N . TRP A 1 145 ? 2.779 -2.937 -19.916 1.00 52.12 145 TRP A N 1
ATOM 1161 C CA . TRP A 1 145 ? 2.751 -2.672 -18.470 1.00 52.12 145 TRP A CA 1
ATOM 1162 C C . TRP A 1 145 ? 1.360 -2.213 -17.996 1.00 52.12 145 TRP A C 1
ATOM 1164 O O . TRP A 1 145 ? 1.246 -1.562 -16.966 1.00 52.12 145 TRP A O 1
ATOM 1174 N N . ASN A 1 146 ? 0.290 -2.570 -18.719 1.00 56.75 146 ASN A N 1
ATOM 1175 C CA . ASN A 1 146 ? -1.094 -2.163 -18.448 1.00 56.75 146 ASN A CA 1
ATOM 1176 C C . ASN A 1 146 ? -1.661 -2.700 -17.136 1.00 56.75 146 ASN A C 1
ATOM 1178 O O . ASN A 1 146 ? -2.782 -2.351 -16.772 1.00 56.75 146 ASN A O 1
ATOM 1182 N N . ASP A 1 147 ? -0.900 -3.524 -16.425 1.00 69.94 147 ASP A N 1
ATOM 1183 C CA . ASP A 1 147 ? -1.373 -4.267 -15.278 1.00 69.94 147 ASP A CA 1
ATOM 1184 C C . ASP A 1 147 ? -0.590 -3.879 -14.007 1.00 69.94 147 ASP A C 1
ATOM 1186 O O . ASP A 1 147 ? 0.368 -4.557 -13.621 1.00 69.94 147 ASP A O 1
ATOM 1190 N N . PRO A 1 148 ? -0.939 -2.744 -13.367 1.00 74.75 148 PRO A N 1
ATOM 1191 C CA . PRO A 1 148 ? -0.208 -2.224 -12.218 1.00 74.75 148 PRO A CA 1
ATOM 1192 C C . PRO A 1 148 ? -0.290 -3.162 -11.000 1.00 74.75 148 PRO A C 1
ATOM 1194 O O . PRO A 1 148 ? -1.256 -3.924 -10.843 1.00 74.75 148 PRO A O 1
ATOM 1197 N N . PRO A 1 149 ? 0.710 -3.097 -10.104 1.00 81.44 149 PRO A N 1
ATOM 1198 C CA . PRO A 1 149 ? 0.710 -3.878 -8.875 1.00 81.44 149 PRO A CA 1
ATOM 1199 C C . PRO A 1 149 ? -0.400 -3.453 -7.915 1.00 81.44 149 PRO A C 1
ATOM 1201 O O . PRO A 1 149 ? -0.837 -2.299 -7.918 1.00 81.44 149 PRO A O 1
ATOM 1204 N N . TRP A 1 150 ? -0.843 -4.393 -7.081 1.00 86.94 150 TRP A N 1
ATOM 1205 C CA . TRP A 1 150 ? -1.828 -4.144 -6.028 1.00 86.94 150 TRP A CA 1
ATOM 1206 C C . TRP A 1 150 ? -1.156 -4.273 -4.671 1.00 86.94 150 TRP A C 1
ATOM 1208 O O . TRP A 1 150 ? -0.617 -5.330 -4.358 1.00 86.94 150 TRP A O 1
ATOM 1218 N N . LEU A 1 151 ? -1.225 -3.233 -3.848 1.00 89.31 151 LEU A N 1
ATOM 1219 C CA . LEU A 1 151 ? -0.918 -3.345 -2.426 1.00 89.31 151 LEU A CA 1
ATOM 1220 C C . LEU A 1 151 ? -2.209 -3.682 -1.677 1.00 89.31 151 LEU A C 1
ATOM 1222 O O . LEU A 1 151 ? -3.132 -2.866 -1.628 1.00 89.31 151 LEU A O 1
ATOM 1226 N N . ILE A 1 152 ? -2.271 -4.905 -1.154 1.00 91.25 152 ILE A N 1
ATOM 1227 C CA . ILE A 1 152 ? -3.407 -5.438 -0.407 1.00 91.25 152 ILE A CA 1
ATOM 1228 C C . ILE A 1 152 ? -3.338 -4.944 1.030 1.00 91.25 152 ILE A C 1
ATOM 1230 O O . ILE A 1 152 ? -2.323 -5.109 1.709 1.00 91.25 152 ILE A O 1
ATOM 1234 N N . MET A 1 153 ? -4.439 -4.367 1.489 1.00 91.69 153 MET A N 1
ATOM 1235 C CA . MET A 1 153 ? -4.602 -3.810 2.825 1.00 91.69 153 MET A CA 1
ATOM 1236 C C . MET A 1 153 ? -5.952 -4.224 3.409 1.00 91.69 153 MET A C 1
ATOM 1238 O O . MET A 1 153 ? -6.853 -4.641 2.673 1.00 91.69 153 MET A O 1
ATOM 1242 N N . ASP A 1 154 ? -6.128 -4.078 4.718 1.00 90.38 154 ASP A N 1
ATOM 1243 C CA . ASP A 1 154 ? -7.457 -4.212 5.316 1.00 90.38 154 ASP A CA 1
ATOM 1244 C C . ASP A 1 154 ? -8.452 -3.197 4.723 1.00 90.38 154 ASP A C 1
ATOM 1246 O O . ASP A 1 154 ? -8.115 -2.061 4.381 1.00 90.38 154 ASP A O 1
ATOM 1250 N N . TRP A 1 155 ? -9.702 -3.636 4.573 1.00 89.00 155 TRP A N 1
ATOM 1251 C CA . TRP A 1 155 ? -10.795 -2.799 4.089 1.00 89.00 155 TRP A CA 1
ATOM 1252 C C . TRP A 1 155 ? -11.423 -2.006 5.240 1.00 89.00 155 TRP A C 1
ATOM 1254 O O . TRP A 1 155 ? -11.795 -2.591 6.256 1.00 89.00 155 TRP A O 1
ATOM 1264 N N . ILE A 1 156 ? -11.600 -0.695 5.050 1.00 82.81 156 ILE A N 1
ATOM 1265 C CA . ILE A 1 156 ? -12.358 0.170 5.961 1.00 82.81 156 ILE A CA 1
ATOM 1266 C C . ILE A 1 156 ? -13.681 0.538 5.282 1.00 82.81 156 ILE A C 1
ATOM 1268 O O . ILE A 1 156 ? -13.684 1.122 4.202 1.00 82.81 156 ILE A O 1
ATOM 1272 N N . GLU A 1 157 ? -14.807 0.198 5.911 1.00 75.62 157 GLU A N 1
ATOM 1273 C CA . GLU A 1 157 ? -16.146 0.436 5.349 1.00 75.62 157 GLU A CA 1
ATOM 1274 C C . GLU A 1 157 ? -16.588 1.900 5.399 1.00 75.62 157 GLU A C 1
ATOM 1276 O O . GLU A 1 157 ? -17.302 2.355 4.505 1.00 75.62 157 GLU A O 1
ATOM 1281 N N . HIS A 1 158 ? -16.173 2.627 6.436 1.00 70.75 158 HIS A N 1
ATOM 1282 C CA . HIS A 1 158 ? -16.640 3.978 6.712 1.00 70.75 158 HIS A CA 1
ATOM 1283 C C . HIS A 1 158 ? -15.482 4.953 6.837 1.00 70.75 158 HIS A C 1
ATOM 1285 O O . HIS A 1 158 ? -14.496 4.690 7.527 1.00 70.75 158 HIS A O 1
ATOM 1291 N N . ASP A 1 159 ? -15.643 6.110 6.207 1.00 70.88 159 ASP A N 1
ATOM 1292 C CA . ASP A 1 159 ? -14.700 7.205 6.332 1.00 70.88 159 ASP A CA 1
ATOM 1293 C C . ASP A 1 159 ? -15.079 8.140 7.487 1.00 70.88 159 ASP A C 1
ATOM 1295 O O . ASP A 1 159 ? -16.257 8.304 7.806 1.00 70.88 159 ASP A O 1
ATOM 1299 N N . LEU A 1 160 ? -14.093 8.778 8.130 1.00 67.62 160 LEU A N 1
ATOM 1300 C CA . LEU A 1 160 ? -14.373 9.733 9.212 1.00 67.62 160 LEU A CA 1
ATOM 1301 C C . LEU A 1 160 ? -15.177 10.950 8.728 1.00 67.62 160 LEU A C 1
ATOM 1303 O O . LEU A 1 160 ? -15.835 11.591 9.539 1.00 67.62 160 LEU A O 1
ATOM 1307 N N . SER A 1 161 ? -15.154 11.270 7.429 1.00 66.44 161 SER A N 1
ATOM 1308 C CA . SER A 1 161 ? -15.974 12.347 6.854 1.00 66.44 161 SER A CA 1
ATOM 1309 C C . SER A 1 161 ? -17.466 12.005 6.756 1.00 66.44 161 SER A C 1
ATOM 1311 O O . SER A 1 161 ? -18.299 12.906 6.706 1.00 66.44 161 SER A O 1
ATOM 1313 N N . SER A 1 162 ? -17.807 10.719 6.742 1.00 69.19 162 SER A N 1
ATOM 1314 C CA . SER A 1 162 ? -19.162 10.178 6.620 1.00 69.19 162 SER A CA 1
ATOM 1315 C C . SER A 1 162 ? -19.821 9.961 7.977 1.00 69.19 162 SER A C 1
ATOM 1317 O O . SER A 1 162 ? -21.020 9.692 8.047 1.00 69.19 162 SER A O 1
ATOM 1319 N N . ILE A 1 163 ? -19.051 10.109 9.057 1.00 72.62 163 ILE A N 1
ATOM 1320 C CA . ILE A 1 163 ? -19.498 9.904 10.429 1.00 72.62 163 ILE A CA 1
ATOM 1321 C C . ILE A 1 163 ? -19.661 11.266 11.104 1.00 72.62 163 ILE A C 1
ATOM 1323 O O . ILE A 1 163 ? -18.745 12.085 11.138 1.00 72.62 163 ILE A O 1
ATOM 1327 N N . HIS A 1 164 ? -20.836 11.503 11.688 1.00 79.69 164 HIS A N 1
ATOM 1328 C CA . HIS A 1 164 ? -21.027 12.624 12.599 1.00 79.69 164 HIS A CA 1
ATOM 1329 C C . HIS A 1 164 ? -20.432 12.264 13.963 1.00 79.69 164 HIS A C 1
ATOM 1331 O O . HIS A 1 164 ? -20.942 11.374 14.641 1.00 79.69 164 HIS A O 1
ATOM 1337 N N . LEU A 1 165 ? -19.347 12.934 14.348 1.00 79.94 165 LEU A N 1
ATOM 1338 C CA . LEU A 1 165 ? -18.694 12.736 15.643 1.00 79.94 165 LEU A CA 1
ATOM 1339 C C . LEU A 1 165 ? -19.346 13.635 16.701 1.00 79.94 165 LEU A C 1
ATOM 1341 O O . LEU A 1 165 ? -19.308 14.860 16.568 1.00 79.94 165 LEU A O 1
ATOM 1345 N N . ASP A 1 166 ? -19.901 13.042 17.764 1.00 86.31 166 ASP A N 1
ATOM 1346 C CA . ASP A 1 166 ? -20.288 13.802 18.958 1.00 86.31 166 ASP A CA 1
ATOM 1347 C C . ASP A 1 166 ? -19.009 14.305 19.654 1.00 86.31 166 ASP A C 1
ATOM 1349 O O . ASP A 1 166 ? -17.962 13.652 19.649 1.00 86.31 166 ASP A O 1
ATOM 1353 N N . ALA A 1 167 ? -19.088 15.461 20.311 1.00 85.62 167 ALA A N 1
ATOM 1354 C CA . ALA A 1 167 ? -18.014 16.015 21.128 1.00 85.62 167 ALA A CA 1
ATOM 1355 C C . ALA A 1 167 ? -17.501 15.017 22.185 1.00 85.62 167 ALA A C 1
ATOM 1357 O O . ALA A 1 167 ? -16.340 15.085 22.589 1.00 85.62 167 ALA A O 1
ATOM 1358 N N . ARG A 1 168 ? -18.347 14.072 22.615 1.00 89.75 168 ARG A N 1
ATOM 1359 C CA . ARG A 1 168 ? -17.987 12.998 23.556 1.00 89.75 168 ARG A CA 1
ATOM 1360 C C . ARG A 1 168 ? -17.065 11.936 22.957 1.00 89.75 168 ARG A C 1
ATOM 1362 O O . ARG A 1 168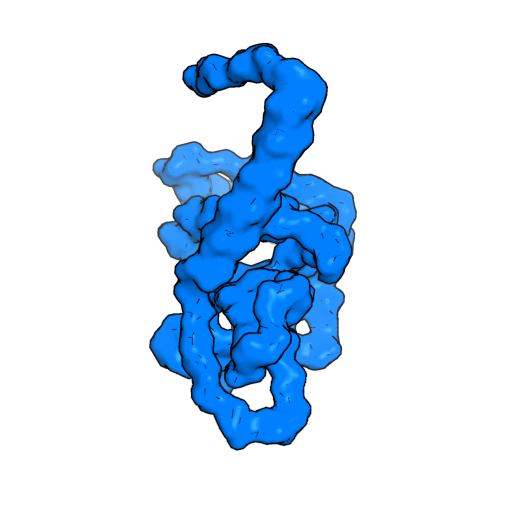 ? -16.315 11.320 23.708 1.00 89.75 168 ARG A O 1
ATOM 1369 N N . ASP A 1 169 ? -17.091 11.746 21.640 1.00 86.00 169 ASP A N 1
ATOM 1370 C CA . ASP A 1 169 ? -16.302 10.725 20.940 1.00 86.00 169 ASP A CA 1
ATOM 1371 C C . ASP A 1 169 ? -14.913 11.239 20.538 1.00 86.00 169 ASP A C 1
ATOM 1373 O O . ASP A 1 169 ? -13.987 10.457 20.308 1.00 86.00 169 ASP A O 1
ATOM 1377 N N . VAL A 1 170 ? -14.737 12.566 20.505 1.00 87.56 170 VAL A N 1
ATOM 1378 C CA . VAL A 1 170 ? -13.480 13.227 20.127 1.00 87.56 170 VAL A CA 1
ATOM 1379 C C . VAL A 1 170 ? -12.283 12.762 20.972 1.00 87.56 170 VAL A C 1
ATOM 1381 O O . VAL A 1 170 ? -11.253 12.439 20.377 1.00 87.56 170 VAL A O 1
ATOM 1384 N N . PRO A 1 171 ? -12.356 12.661 22.317 1.00 91.62 171 PRO A N 1
ATOM 1385 C CA . PRO A 1 171 ? -11.226 12.180 23.113 1.00 91.62 171 PRO A CA 1
ATOM 1386 C C . PRO A 1 171 ? -10.822 10.742 22.771 1.00 91.62 171 PRO A C 1
ATOM 1388 O O . PRO A 1 171 ? -9.632 10.442 22.684 1.00 91.62 171 PRO A O 1
ATOM 1391 N N . THR A 1 172 ? -11.800 9.866 22.529 1.00 90.00 172 THR A N 1
ATOM 1392 C CA . THR A 1 172 ? -11.564 8.467 22.145 1.00 90.00 172 THR A CA 1
ATOM 1393 C C . THR A 1 172 ? -10.882 8.389 20.782 1.00 90.00 172 THR A C 1
ATOM 1395 O O . THR A 1 172 ? -9.872 7.702 20.630 1.00 90.00 172 THR A O 1
ATOM 1398 N N . LEU A 1 173 ? -11.365 9.160 19.804 1.00 87.88 173 LEU A N 1
ATOM 1399 C CA . LEU A 1 173 ? -10.739 9.256 18.487 1.00 87.88 173 LEU A CA 1
ATOM 1400 C C . LEU A 1 173 ? -9.291 9.758 18.583 1.00 87.88 173 LEU A C 1
ATOM 1402 O O . LEU A 1 173 ? -8.390 9.165 17.989 1.00 87.88 173 LEU A O 1
ATOM 1406 N N . LEU A 1 174 ? -9.049 10.819 19.356 1.00 89.19 174 LEU A N 1
ATOM 1407 C CA . LEU A 1 174 ? -7.704 11.358 19.561 1.00 89.19 174 LEU A CA 1
ATOM 1408 C C . LEU A 1 174 ? -6.778 10.340 20.227 1.00 89.19 174 LEU A C 1
ATOM 1410 O O . LEU A 1 174 ? -5.609 10.261 19.850 1.00 89.19 174 LEU A O 1
ATOM 1414 N N . LEU A 1 175 ? -7.282 9.536 21.165 1.00 92.62 175 LEU A N 1
ATOM 1415 C CA . LEU A 1 175 ? -6.514 8.461 21.789 1.00 92.62 175 LEU A CA 1
ATOM 1416 C C . LEU A 1 175 ? -6.132 7.381 20.767 1.00 92.62 175 LEU A C 1
ATOM 1418 O O . LEU A 1 175 ? -4.975 6.963 20.728 1.00 92.62 175 LEU A O 1
ATOM 1422 N N . HIS A 1 176 ? -7.066 6.970 19.906 1.00 91.25 176 HIS A N 1
ATOM 1423 C CA . HIS A 1 176 ? -6.802 5.987 18.852 1.00 91.25 176 HIS A CA 1
ATOM 1424 C C . HIS A 1 176 ? -5.743 6.488 17.860 1.00 91.25 176 HIS A C 1
ATOM 1426 O O . HIS A 1 176 ? -4.758 5.790 17.604 1.00 91.25 176 HIS A O 1
ATOM 1432 N N . VAL A 1 177 ? -5.901 7.724 17.369 1.00 89.69 177 VAL A N 1
ATOM 1433 C CA . VAL A 1 177 ? -4.950 8.376 16.451 1.00 89.69 177 VAL A CA 1
ATOM 1434 C C . VAL A 1 177 ? -3.578 8.536 17.105 1.00 89.69 177 VAL A C 1
ATOM 1436 O O . VAL A 1 177 ? -2.561 8.203 16.497 1.00 89.69 177 VAL A O 1
ATOM 1439 N N . SER A 1 178 ? -3.533 8.989 18.359 1.00 91.88 178 SER A N 1
ATOM 1440 C CA . SER A 1 178 ? -2.277 9.163 19.098 1.00 91.88 178 SER A CA 1
ATOM 1441 C C . SER A 1 178 ? -1.570 7.832 19.342 1.00 91.88 178 SER A C 1
ATOM 1443 O O . SER A 1 178 ? -0.350 7.768 19.217 1.00 91.88 178 SER A O 1
ATOM 1445 N N . GLY A 1 179 ? -2.313 6.757 19.629 1.00 93.06 179 GLY A N 1
ATOM 1446 C CA . GLY A 1 179 ? -1.757 5.408 19.762 1.00 93.06 179 GLY A CA 1
ATOM 1447 C C . GLY A 1 179 ? -1.140 4.899 18.456 1.00 93.06 179 GLY A C 1
ATOM 1448 O O . GLY A 1 179 ? -0.012 4.409 18.456 1.00 93.06 179 GLY A O 1
ATOM 1449 N N . GLY A 1 180 ? -1.831 5.096 17.327 1.00 90.25 180 GLY A N 1
ATOM 1450 C CA . GLY A 1 180 ? -1.287 4.772 16.004 1.00 90.25 180 GLY A CA 1
ATOM 1451 C C . GLY A 1 180 ? -0.019 5.571 15.687 1.00 90.25 180 GLY A C 1
ATOM 1452 O O . GLY A 1 180 ? 0.998 5.002 15.296 1.00 90.25 180 GLY A O 1
ATOM 1453 N N . LEU A 1 181 ? -0.030 6.881 15.938 1.00 90.25 181 L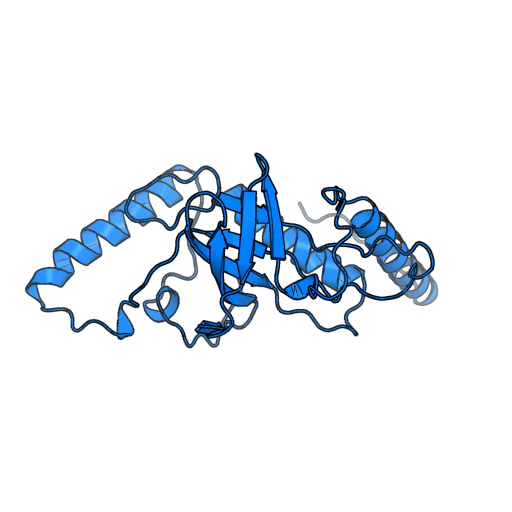EU A N 1
ATOM 1454 C CA . LEU A 1 181 ? 1.150 7.726 15.742 1.00 90.25 181 LEU A CA 1
ATOM 1455 C C . LEU A 1 181 ? 2.316 7.326 16.641 1.00 90.25 181 LEU A C 1
ATOM 1457 O O . LEU A 1 181 ? 3.447 7.279 16.168 1.00 90.25 181 LEU A O 1
ATOM 1461 N N . ALA A 1 182 ? 2.060 7.002 17.908 1.00 91.62 182 ALA A N 1
ATOM 1462 C CA . ALA A 1 182 ? 3.091 6.522 18.820 1.00 91.62 182 ALA A CA 1
ATOM 1463 C C . ALA A 1 182 ? 3.748 5.236 18.295 1.00 91.62 182 ALA A C 1
ATOM 1465 O O . ALA A 1 182 ? 4.972 5.125 18.331 1.00 91.62 182 ALA A O 1
ATOM 1466 N N . CYS A 1 183 ? 2.961 4.307 17.741 1.00 89.94 183 CYS A N 1
ATOM 1467 C CA . CYS A 1 183 ? 3.473 3.087 17.115 1.00 89.94 183 CYS A CA 1
ATOM 1468 C C . CYS A 1 183 ? 4.376 3.390 15.904 1.00 89.94 183 CYS A C 1
ATOM 1470 O O . CYS A 1 183 ? 5.492 2.880 15.832 1.00 89.94 183 CYS A O 1
ATOM 1472 N N . ILE A 1 184 ? 3.954 4.282 15.001 1.00 87.62 184 ILE A N 1
ATOM 1473 C CA . ILE A 1 184 ? 4.755 4.686 13.828 1.00 87.62 184 ILE A CA 1
ATOM 1474 C C . ILE A 1 184 ? 6.035 5.423 14.256 1.00 87.62 184 ILE A C 1
ATOM 1476 O O . ILE A 1 184 ? 7.113 5.185 13.713 1.00 87.62 184 ILE A O 1
ATOM 1480 N N . HIS A 1 185 ? 5.944 6.304 15.251 1.00 89.31 185 HIS A N 1
ATOM 1481 C CA . HIS A 1 185 ? 7.097 7.045 15.762 1.00 89.31 185 HIS A CA 1
ATOM 1482 C C . HIS A 1 185 ? 8.109 6.130 16.465 1.00 89.31 185 HIS A C 1
ATOM 1484 O O . HIS A 1 185 ? 9.310 6.377 16.368 1.00 89.31 185 HIS A O 1
ATOM 1490 N N . ALA A 1 186 ? 7.656 5.062 17.129 1.00 88.75 186 ALA A N 1
ATOM 1491 C CA . ALA A 1 186 ? 8.533 4.109 17.812 1.00 88.75 186 ALA A CA 1
ATOM 1492 C C . ALA A 1 186 ? 9.496 3.389 16.853 1.00 88.75 186 ALA A C 1
ATOM 1494 O O . ALA A 1 186 ? 10.610 3.055 17.248 1.00 88.75 186 ALA A O 1
ATOM 1495 N N . ILE A 1 187 ? 9.100 3.208 15.589 1.00 84.19 187 ILE A N 1
ATOM 1496 C CA . ILE A 1 187 ? 9.953 2.632 14.538 1.00 84.19 187 ILE A CA 1
ATOM 1497 C C . ILE A 1 187 ? 10.680 3.700 13.698 1.00 84.19 187 ILE A C 1
ATOM 1499 O O . ILE A 1 187 ? 11.260 3.394 12.660 1.00 84.19 187 ILE A O 1
ATOM 1503 N N . GLY A 1 188 ? 10.679 4.962 14.146 1.00 82.06 188 GLY A N 1
ATOM 1504 C CA . GLY A 1 188 ? 11.443 6.052 13.530 1.00 82.06 188 GLY A CA 1
ATOM 1505 C C . GLY A 1 188 ? 10.810 6.660 12.277 1.00 82.06 188 GLY A C 1
ATOM 1506 O O . GLY A 1 188 ? 11.474 7.413 11.562 1.00 82.06 188 GLY A O 1
ATOM 1507 N N . PHE A 1 189 ? 9.538 6.371 12.004 1.00 80.25 189 PHE A N 1
ATOM 1508 C CA . PHE A 1 189 ? 8.815 6.935 10.867 1.00 80.25 189 PHE A CA 1
ATOM 1509 C C . PHE A 1 189 ? 7.964 8.123 11.290 1.00 80.25 189 PHE A C 1
ATOM 1511 O O . PHE A 1 189 ? 7.562 8.242 12.438 1.00 80.25 189 PHE A O 1
ATOM 1518 N N . THR A 1 190 ? 7.667 9.022 10.357 1.00 77.06 190 THR A N 1
ATOM 1519 C CA . THR A 1 190 ? 6.714 10.118 10.563 1.00 77.06 190 THR A CA 1
ATOM 1520 C C . THR A 1 190 ? 5.663 10.026 9.472 1.00 77.06 190 THR A C 1
ATOM 1522 O O . THR A 1 190 ? 6.021 9.948 8.300 1.00 77.06 190 THR A O 1
ATOM 1525 N N . HIS A 1 191 ? 4.382 10.072 9.841 1.00 72.44 191 HIS A N 1
ATOM 1526 C CA . HIS A 1 191 ? 3.270 9.915 8.899 1.00 72.44 191 HIS A CA 1
ATOM 1527 C C . HIS A 1 191 ? 3.225 11.025 7.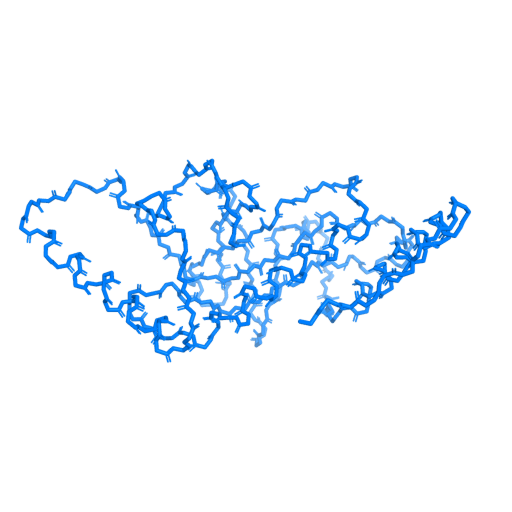824 1.00 72.44 191 HIS A C 1
ATOM 1529 O O . HIS A 1 191 ? 2.894 10.762 6.677 1.00 72.44 191 HIS A O 1
ATOM 1535 N N . ARG A 1 192 ? 3.578 12.270 8.183 1.00 65.06 192 ARG A N 1
ATOM 1536 C CA . ARG A 1 192 ? 3.719 13.467 7.313 1.00 65.06 192 ARG A CA 1
ATOM 1537 C C . ARG A 1 192 ? 2.487 13.962 6.545 1.00 65.06 192 ARG A C 1
ATOM 1539 O O . ARG A 1 192 ? 2.455 15.147 6.240 1.00 65.06 192 ARG A O 1
ATOM 1546 N N . ASP A 1 193 ? 1.474 13.134 6.319 1.00 67.06 193 ASP A N 1
ATOM 1547 C CA . ASP A 1 193 ? 0.229 13.547 5.653 1.00 67.06 193 ASP A CA 1
ATOM 1548 C C . ASP A 1 193 ? -1.029 13.310 6.503 1.00 67.06 193 ASP A C 1
ATOM 1550 O O . ASP A 1 193 ? -2.082 12.990 5.982 1.00 67.06 193 ASP A O 1
ATOM 1554 N N . LEU A 1 194 ? -0.954 13.429 7.834 1.00 63.31 194 LEU A N 1
ATOM 1555 C CA . LEU A 1 194 ? -2.114 13.148 8.688 1.00 63.31 194 LEU A CA 1
ATOM 1556 C C . LEU A 1 194 ? -3.233 14.185 8.468 1.00 63.31 194 LEU A C 1
ATOM 1558 O O . LEU A 1 194 ? -3.177 15.294 8.999 1.00 63.31 194 LEU A O 1
ATOM 1562 N N . LYS A 1 195 ? -4.247 13.816 7.682 1.00 59.78 195 LYS A N 1
ATOM 1563 C CA . LYS A 1 195 ? -5.433 14.628 7.380 1.00 59.78 195 LYS A CA 1
ATOM 1564 C C . LYS A 1 195 ? -6.704 13.789 7.541 1.00 59.78 195 LYS A C 1
ATOM 1566 O O . LYS A 1 195 ? -6.664 12.594 7.251 1.00 59.78 195 LYS A O 1
ATOM 1571 N N . PRO A 1 196 ? -7.849 14.388 7.921 1.00 50.09 196 PRO A N 1
ATOM 1572 C CA . PRO A 1 196 ? -9.133 13.677 8.003 1.00 50.09 196 PRO A CA 1
ATOM 1573 C C . PRO A 1 196 ? -9.542 12.999 6.682 1.00 50.09 196 PRO A C 1
ATOM 1575 O O . PRO A 1 196 ? -10.264 12.009 6.680 1.00 50.09 196 PRO A O 1
ATOM 1578 N N . GLU A 1 197 ? -9.040 13.516 5.559 1.00 50.06 197 GLU A N 1
ATOM 1579 C CA . GLU A 1 197 ? -9.281 13.019 4.201 1.00 50.06 197 GLU A CA 1
ATOM 1580 C C . GLU A 1 197 ? -8.597 11.677 3.890 1.00 50.06 197 GLU A C 1
ATOM 1582 O O . GLU A 1 197 ? -9.000 11.018 2.939 1.00 50.06 197 GLU A O 1
ATOM 1587 N N . ILE A 1 198 ? -7.624 11.222 4.695 1.00 48.50 198 ILE A N 1
ATOM 1588 C CA . ILE A 1 198 ? -7.008 9.881 4.559 1.00 48.50 198 ILE A CA 1
ATOM 1589 C C . ILE A 1 198 ? -8.023 8.759 4.736 1.00 48.50 198 ILE A C 1
ATOM 1591 O O . ILE A 1 198 ? -7.821 7.645 4.257 1.00 48.50 198 ILE A O 1
ATOM 1595 N N . PHE A 1 199 ? -9.137 9.064 5.387 1.00 46.69 199 PHE A N 1
ATOM 1596 C CA . PHE A 1 199 ? -10.220 8.120 5.536 1.00 46.69 199 PHE A CA 1
ATOM 1597 C C . PHE A 1 199 ? -11.160 8.124 4.319 1.00 46.69 199 PHE A C 1
ATOM 1599 O O . PHE A 1 199 ? -11.915 7.178 4.191 1.00 46.69 199 PHE A O 1
ATOM 1606 N N . SER A 1 200 ? -11.098 9.110 3.408 1.00 35.34 200 SER A N 1
ATOM 1607 C CA . SER A 1 200 ? -12.123 9.414 2.393 1.00 35.34 200 SER A CA 1
ATOM 1608 C C . SER A 1 200 ? -11.951 8.733 1.023 1.00 35.34 200 SER A C 1
ATOM 1610 O O . SER A 1 200 ? -10.854 8.566 0.491 1.00 35.34 200 SER A O 1
ATOM 1612 N N . SER A 1 201 ? -13.093 8.456 0.391 1.00 34.78 201 SER A N 1
ATOM 1613 C CA . SER A 1 201 ? -13.279 8.024 -1.005 1.00 34.78 201 SER A CA 1
ATOM 1614 C C . SER A 1 201 ? -12.949 9.088 -2.082 1.00 34.78 201 SER A C 1
ATOM 1616 O O . SER A 1 201 ? -12.850 8.772 -3.268 1.00 34.78 201 SER A O 1
ATOM 1618 N N . ASN A 1 202 ? -12.734 10.359 -1.723 1.00 33.16 202 ASN A N 1
ATOM 1619 C CA . ASN A 1 202 ? -12.602 11.464 -2.692 1.00 33.16 202 ASN A CA 1
ATOM 1620 C C . ASN A 1 202 ? -11.307 12.278 -2.538 1.00 33.16 202 ASN A C 1
ATOM 1622 O O . ASN A 1 202 ? -11.334 13.497 -2.365 1.00 33.16 202 ASN A O 1
ATOM 1626 N N . TYR A 1 203 ? -10.148 11.628 -2.636 1.00 41.41 203 TYR A N 1
ATOM 1627 C CA . TYR A 1 203 ? -8.875 12.320 -2.457 1.00 41.41 203 TYR A CA 1
ATOM 1628 C C . TYR A 1 203 ? -8.374 13.063 -3.721 1.00 41.41 203 TYR A C 1
ATOM 1630 O O . TYR A 1 203 ? -8.235 12.542 -4.827 1.00 41.41 203 TYR A O 1
ATOM 1638 N N . ARG A 1 204 ? -8.016 14.337 -3.551 1.00 34.97 204 ARG A N 1
ATOM 1639 C CA . ARG A 1 204 ? -7.198 15.114 -4.496 1.00 34.97 204 ARG A CA 1
ATOM 1640 C C . ARG A 1 204 ? -5.955 15.624 -3.750 1.00 34.97 204 ARG A C 1
ATOM 1642 O O . ARG A 1 204 ? -5.947 16.766 -3.312 1.00 34.97 204 ARG A O 1
ATOM 1649 N N . GLY A 1 205 ? -4.895 14.822 -3.613 1.00 32.84 205 GLY A N 1
ATOM 1650 C CA . GLY A 1 205 ? -3.595 15.325 -3.129 1.00 32.84 205 GLY A CA 1
ATOM 1651 C C . GLY A 1 205 ? -2.424 14.322 -3.078 1.00 32.84 205 GLY A C 1
ATOM 1652 O O . GLY A 1 205 ? -2.616 13.133 -3.296 1.00 32.84 205 GLY A O 1
ATOM 1653 N N . ALA A 1 206 ? -1.208 14.841 -2.830 1.00 30.28 206 ALA A N 1
ATOM 1654 C CA . ALA A 1 206 ? 0.096 14.202 -2.505 1.00 30.28 206 ALA A CA 1
ATOM 1655 C C . ALA A 1 206 ? 0.005 12.808 -1.826 1.00 30.28 206 ALA A C 1
ATOM 1657 O O . ALA A 1 206 ? -0.843 12.622 -0.976 1.00 30.28 206 ALA A O 1
ATOM 1658 N N . GLY A 1 207 ? 0.760 11.746 -2.127 1.00 33.47 207 GLY A N 1
ATOM 1659 C CA . GLY A 1 207 ? 2.189 11.666 -2.424 1.00 33.47 207 GLY A CA 1
ATOM 1660 C C . GLY A 1 207 ? 2.958 11.599 -1.100 1.00 33.47 207 GLY A C 1
ATOM 1661 O O . GLY A 1 207 ? 3.288 12.662 -0.585 1.00 33.47 207 GLY A O 1
ATOM 1662 N N . TRP A 1 208 ? 3.160 10.386 -0.554 1.00 40.81 208 TRP A N 1
ATOM 1663 C CA . TRP A 1 208 ? 3.960 10.124 0.658 1.00 40.81 208 TRP A CA 1
ATOM 1664 C C . TRP A 1 208 ? 5.424 10.549 0.492 1.00 40.81 208 TRP A C 1
ATOM 1666 O O . TRP A 1 208 ? 5.971 10.322 -0.612 1.00 40.81 208 TRP A O 1
#

InterPro domains:
  IPR000719 Protein kinase domain [PF00069] (62-197)
  IPR000719 Protein kinase domain [PS50011] (59-208)
  IPR011009 Protein kinase-like domain superfamily [SSF56112] (62-197)
  IPR017441 Protein kinase, ATP binding site [PS00107] (65-88)
  IPR051180 Inhibitor of nuclear factor kappa-B kinase [PTHR22969] (60-197)

Organism: NCBI:txid215243

Sequence (208 aa):
MRAWRPTLSHQEQISYRQNVEKFSKEFLDALSRLPISVNAPGVSTFSMRFGKNNAVYRREDTGIIGTGSFASVMKVKELHSRKVFAAKVPHFKASDPASRARERWESLMEEFNKIVELRHPHIVESIEVLTGSHGNDSSWSIMEWNDPPWLIMDWIEHDLSSIHLDARDVPTLLLHVSGGLACIHAIGFTHRDLKPEIFSSNYRGAGW

Radius of gyration: 20.04 Å; chains: 1; bounding box: 50×40×52 Å

pLDDT: mean 73.3, std 18.39, range [30.28, 93.06]